Protein AF-A0AAW3YW59-F1 (afdb_monomer_lite)

Sequence (193 aa):
MDKIIPASFNSSDGGWVTINVAKSGTKLNNPDGSVDISRTGHVWMTIDNSEQKIDVGWSTGNSLKTGGYDNISLNDSEVYDKSTVKSFTASVSEVKFPYLVECINDAPLGKLPEFSSNYNLLTNNCIDFVRTCLDTLDLGGKSMLPHFTPNGNFNSLAKLIDKNFDTADNWGNCSGPHLKYGGLAFIHFFSPH

Radius of gyration: 15.91 Å; chains: 1; bounding box: 41×38×44 Å

pLDDT: mean 80.7, std 17.96, range [23.31, 96.06]

Secondary structure (DSSP, 8-state):
---SPPGGG--TT-EEEEEEEE-TT-EEE-TTS-EEE-SS-EEEEEEE-SS-EEEEEE--TT-TT--GGGGEES-HHHHB-GGG-EEEEEEE-TTTHHHHHHHHHHGGGT-STT--SS-BTTTBSHHHHHHHHHHHTTS-HHHHS----TTTT-SSHHHHHHHHHHHGGGGGG---TT--S------------

Foldseek 3Di:
DPLADDPVLQAQFFWKKKKKWAAFQWWWCDPVRDIDTRRQTFIWIWTGNPVDIWIWFAAQQVHLVDFASSRTDTCCVVTTDPVRMFMWMDTFGSVQRVLLSVLRRCLCVCNQPLEGRGDDFFRHHRLNSQLSSVVSRVLPSCQLQPDDGCVHHNVGSNVSSVVSSVCNVCSVVSDDVPPPDDDDTDRDDDDDD

Structure (mmCIF, N/CA/C/O backbone):
data_AF-A0AAW3YW59-F1
#
_entry.id   AF-A0AAW3YW59-F1
#
loop_
_atom_site.group_PDB
_atom_site.id
_atom_site.type_symbol
_atom_site.label_atom_id
_atom_site.label_alt_id
_atom_site.label_comp_id
_atom_site.label_asym_id
_atom_site.label_entity_id
_atom_site.label_seq_id
_atom_site.pdbx_PDB_ins_code
_atom_site.Cartn_x
_atom_site.Cartn_y
_atom_site.Cartn_z
_atom_site.occupancy
_atom_site.B_iso_or_equiv
_atom_site.auth_seq_id
_atom_site.auth_comp_id
_atom_site.auth_asym_id
_atom_site.auth_atom_id
_atom_site.pdbx_PDB_model_num
ATOM 1 N N . MET A 1 1 ? -2.806 18.370 -4.738 1.00 51.06 1 MET A N 1
ATOM 2 C CA . MET A 1 1 ? -1.621 17.858 -4.026 1.00 51.06 1 MET A CA 1
ATOM 3 C C . MET A 1 1 ? -0.859 16.994 -4.996 1.00 51.06 1 MET A C 1
ATOM 5 O O . MET A 1 1 ? -1.492 16.180 -5.664 1.00 51.06 1 MET A O 1
ATOM 9 N N . ASP A 1 2 ? 0.448 17.200 -5.101 1.00 68.38 2 ASP A N 1
ATOM 10 C CA . ASP A 1 2 ? 1.296 16.289 -5.858 1.00 68.38 2 ASP A CA 1
ATOM 11 C C . ASP A 1 2 ? 1.270 14.933 -5.156 1.00 68.38 2 ASP A C 1
ATOM 13 O O . ASP A 1 2 ? 1.538 14.842 -3.962 1.00 68.38 2 ASP A O 1
ATOM 17 N N . LYS A 1 3 ? 0.895 13.880 -5.887 1.00 81.06 3 LYS A N 1
ATOM 18 C CA . LYS A 1 3 ? 0.876 12.500 -5.375 1.00 81.06 3 LYS A CA 1
ATOM 19 C C . LYS A 1 3 ? 2.254 11.829 -5.470 1.00 81.06 3 LYS A C 1
ATOM 21 O O . LYS A 1 3 ? 2.356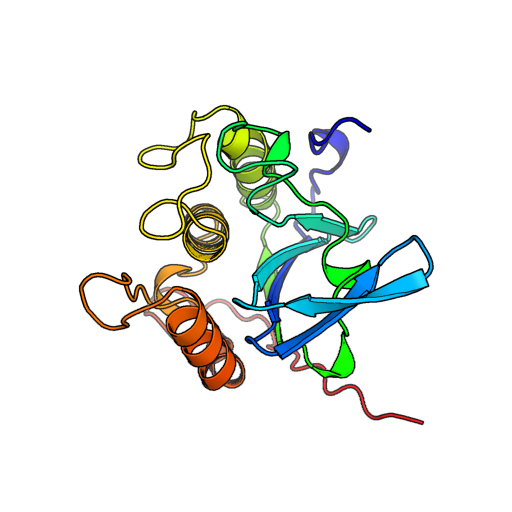 10.608 -5.462 1.00 81.06 3 LYS A O 1
ATOM 26 N N . ILE A 1 4 ? 3.294 12.646 -5.615 1.00 86.31 4 ILE A N 1
ATOM 27 C CA . ILE A 1 4 ? 4.695 12.245 -5.679 1.00 86.31 4 ILE A CA 1
ATOM 28 C C . ILE A 1 4 ? 5.259 12.384 -4.275 1.00 86.31 4 ILE A C 1
ATOM 30 O O . ILE A 1 4 ? 5.174 13.457 -3.677 1.00 86.31 4 ILE A O 1
ATOM 34 N N . ILE A 1 5 ? 5.871 11.322 -3.770 1.00 86.81 5 ILE A N 1
ATOM 35 C CA . ILE A 1 5 ? 6.613 11.385 -2.516 1.00 86.81 5 ILE A CA 1
ATOM 36 C C . ILE A 1 5 ? 7.942 12.087 -2.813 1.00 86.81 5 ILE A C 1
ATOM 38 O O . ILE A 1 5 ? 8.713 11.600 -3.648 1.00 86.81 5 ILE A O 1
ATOM 42 N N . PRO A 1 6 ? 8.228 13.239 -2.185 1.00 85.81 6 PRO A N 1
ATOM 43 C CA . PRO A 1 6 ? 9.441 13.984 -2.478 1.00 85.81 6 PRO A CA 1
ATOM 44 C C . PRO A 1 6 ? 10.677 13.203 -2.025 1.00 85.81 6 PRO A C 1
ATOM 46 O O . PRO A 1 6 ? 10.646 12.490 -1.027 1.00 85.81 6 PRO A O 1
ATOM 49 N N . ALA A 1 7 ? 11.807 13.402 -2.706 1.00 82.12 7 ALA A N 1
ATOM 50 C CA . ALA A 1 7 ? 13.075 12.774 -2.323 1.00 82.12 7 ALA A CA 1
ATOM 51 C C . ALA A 1 7 ? 13.527 13.139 -0.894 1.00 82.12 7 ALA A C 1
ATOM 53 O O . ALA A 1 7 ? 14.277 12.384 -0.284 1.00 82.12 7 ALA A O 1
ATOM 54 N N . SER A 1 8 ? 13.046 14.263 -0.345 1.00 83.81 8 SER A N 1
ATOM 55 C CA . SER A 1 8 ? 13.256 14.655 1.055 1.00 83.81 8 SER A CA 1
ATOM 56 C C . SER A 1 8 ? 12.574 13.729 2.065 1.00 83.81 8 SER A C 1
ATOM 58 O O . SER A 1 8 ? 12.850 13.837 3.249 1.00 83.81 8 SER A O 1
ATOM 60 N N . PHE A 1 9 ? 11.674 12.848 1.619 1.00 87.31 9 PHE A N 1
ATOM 61 C CA . PHE A 1 9 ? 11.061 11.824 2.461 1.00 87.31 9 PHE A CA 1
ATOM 62 C C . PHE A 1 9 ? 12.007 10.641 2.722 1.00 87.31 9 PHE A C 1
ATOM 64 O O . PHE A 1 9 ? 11.769 9.853 3.636 1.00 87.31 9 PHE A O 1
ATOM 71 N N . ASN A 1 10 ? 13.080 10.497 1.937 1.00 86.62 10 ASN A N 1
ATOM 72 C CA . ASN A 1 10 ? 14.087 9.474 2.195 1.00 86.62 10 ASN A CA 1
ATOM 73 C C . ASN A 1 10 ? 14.717 9.678 3.576 1.00 86.62 10 ASN A C 1
ATOM 75 O O . ASN A 1 10 ? 15.021 10.803 3.962 1.00 86.62 10 ASN A O 1
ATOM 79 N N . SER A 1 11 ? 14.951 8.576 4.285 1.00 80.94 11 SER A N 1
ATOM 80 C CA . SER A 1 11 ? 15.609 8.580 5.590 1.00 80.94 11 SER A CA 1
ATOM 81 C C . SER A 1 11 ? 17.014 8.004 5.492 1.00 80.94 11 SER A C 1
ATOM 83 O O . SER A 1 11 ? 17.223 6.965 4.860 1.00 80.94 11 SER A O 1
ATOM 85 N N . SER A 1 12 ? 17.963 8.671 6.153 1.00 79.19 12 SER A N 1
ATOM 86 C CA . SER A 1 12 ? 19.327 8.173 6.339 1.00 79.19 12 SER A CA 1
ATOM 87 C C . SER A 1 12 ? 19.416 7.018 7.327 1.00 79.19 12 SER A C 1
ATOM 89 O O . SER A 1 12 ? 20.413 6.320 7.298 1.00 79.19 12 SER A O 1
ATOM 91 N N . ASP A 1 13 ? 18.391 6.807 8.155 1.00 85.94 13 ASP A N 1
ATOM 92 C CA . ASP A 1 13 ? 18.388 5.801 9.226 1.00 85.94 13 ASP A CA 1
ATOM 93 C C . ASP A 1 13 ? 17.453 4.621 8.890 1.00 85.94 13 ASP A C 1
ATOM 95 O O . ASP A 1 13 ? 17.250 3.700 9.684 1.00 85.94 13 ASP A O 1
ATOM 99 N N . GLY A 1 14 ? 16.853 4.645 7.695 1.00 88.50 14 GLY A N 1
ATOM 100 C CA . GLY A 1 14 ? 15.784 3.735 7.305 1.00 88.50 14 GLY A CA 1
ATOM 101 C C . GLY A 1 14 ? 14.441 4.126 7.914 1.00 88.50 14 GLY A C 1
ATOM 102 O O . GLY A 1 14 ? 14.182 5.286 8.232 1.00 88.50 14 GLY A O 1
ATOM 103 N N . GLY A 1 15 ? 13.543 3.162 8.036 1.00 93.44 15 GLY A N 1
ATOM 104 C CA . GLY A 1 15 ? 12.199 3.437 8.517 1.00 93.44 15 GLY A CA 1
ATOM 105 C C . GLY A 1 15 ? 11.366 2.182 8.659 1.00 93.44 15 GLY A C 1
ATOM 106 O O . GLY A 1 15 ? 11.883 1.089 8.895 1.00 93.44 15 GLY A O 1
ATOM 107 N N . TRP A 1 16 ? 10.061 2.343 8.498 1.00 94.06 16 TRP A N 1
ATOM 108 C CA . TRP A 1 16 ? 9.094 1.270 8.639 1.00 94.06 16 TRP A CA 1
ATOM 109 C C . TRP A 1 16 ? 8.124 1.269 7.471 1.00 94.06 16 TRP A C 1
ATOM 111 O O . TRP A 1 16 ? 7.708 2.315 6.975 1.00 94.06 16 TRP A O 1
ATOM 121 N N . VAL A 1 17 ? 7.729 0.070 7.063 1.00 93.81 17 VAL A N 1
ATOM 122 C CA . VAL A 1 17 ? 6.591 -0.138 6.176 1.00 93.81 17 VAL A CA 1
ATOM 123 C C . VAL A 1 17 ? 5.544 -0.934 6.936 1.00 93.81 17 VAL A C 1
ATOM 125 O O . VAL A 1 17 ? 5.836 -1.974 7.525 1.00 93.81 17 VAL A O 1
ATOM 128 N N . THR A 1 18 ? 4.319 -0.427 6.950 1.00 94.00 18 THR A N 1
ATOM 129 C CA . THR A 1 18 ? 3.154 -1.108 7.506 1.00 94.00 18 THR A CA 1
ATOM 130 C C . THR A 1 18 ? 2.248 -1.525 6.365 1.00 94.00 18 THR A C 1
ATOM 132 O O . THR A 1 18 ? 1.766 -0.685 5.618 1.00 94.00 18 THR A O 1
ATOM 135 N N . ILE A 1 19 ? 2.017 -2.821 6.220 1.00 92.94 19 ILE A N 1
ATOM 136 C CA . ILE A 1 19 ? 1.079 -3.385 5.255 1.00 92.94 19 ILE A CA 1
ATOM 137 C C . ILE A 1 19 ? -0.276 -3.436 5.937 1.00 92.94 19 ILE A C 1
ATOM 139 O O . ILE A 1 19 ? -0.393 -4.054 6.992 1.00 92.94 19 ILE A O 1
ATOM 143 N N . ASN A 1 20 ? -1.288 -2.820 5.340 1.00 95.00 20 ASN A N 1
ATOM 144 C CA . ASN A 1 20 ? -2.643 -2.775 5.870 1.00 95.00 20 ASN A CA 1
ATOM 145 C C . ASN A 1 20 ? -3.588 -3.535 4.941 1.00 95.00 20 ASN A C 1
ATOM 147 O O . ASN A 1 20 ? -3.513 -3.391 3.721 1.00 95.00 20 ASN A O 1
ATOM 151 N N . VAL A 1 21 ? -4.501 -4.316 5.515 1.00 94.56 21 VAL A N 1
ATOM 152 C CA . VAL A 1 21 ? -5.557 -5.010 4.777 1.00 94.56 21 VAL A CA 1
ATOM 153 C C . VAL A 1 21 ? -6.917 -4.766 5.417 1.00 94.56 21 VAL A C 1
ATOM 155 O O . VAL A 1 21 ? -7.147 -5.046 6.595 1.00 94.56 21 VAL A O 1
ATOM 158 N N . ALA A 1 22 ? -7.839 -4.272 4.598 1.00 95.56 22 ALA A N 1
ATOM 159 C CA . ALA A 1 22 ? -9.254 -4.169 4.900 1.00 95.56 22 ALA A CA 1
ATOM 160 C C . ALA A 1 22 ? -10.009 -5.196 4.060 1.00 95.56 22 ALA A C 1
ATOM 162 O O . ALA A 1 22 ? -9.886 -5.214 2.834 1.00 95.56 22 ALA A O 1
ATOM 163 N N . LYS A 1 23 ? -10.801 -6.046 4.707 1.00 94.44 23 LYS A N 1
ATOM 164 C CA . LYS A 1 23 ? -11.624 -7.031 4.003 1.00 94.44 23 LYS A CA 1
ATOM 165 C C . LYS A 1 23 ? -12.837 -6.390 3.326 1.00 94.44 23 LYS A C 1
ATOM 167 O O . LYS A 1 23 ? -13.198 -5.237 3.581 1.00 94.44 23 LYS A O 1
ATOM 172 N N . SER A 1 24 ? -13.503 -7.163 2.479 1.00 93.75 24 SER A N 1
ATOM 173 C CA . SER A 1 24 ? -14.811 -6.794 1.960 1.00 93.75 24 SER A CA 1
ATOM 174 C C . SER A 1 24 ? -15.806 -6.565 3.107 1.00 93.75 24 SER A C 1
ATOM 176 O O . SER A 1 24 ? -15.796 -7.246 4.137 1.00 93.75 24 SER A O 1
ATOM 178 N N . GLY A 1 25 ? -16.656 -5.550 2.962 1.00 94.31 25 GLY A N 1
ATOM 179 C CA . GLY A 1 25 ? -17.602 -5.146 4.000 1.00 94.31 25 GLY A CA 1
ATOM 180 C C . GLY A 1 25 ? -17.056 -4.143 5.023 1.00 94.31 25 GLY A C 1
ATOM 181 O O . GLY A 1 25 ? -17.840 -3.651 5.833 1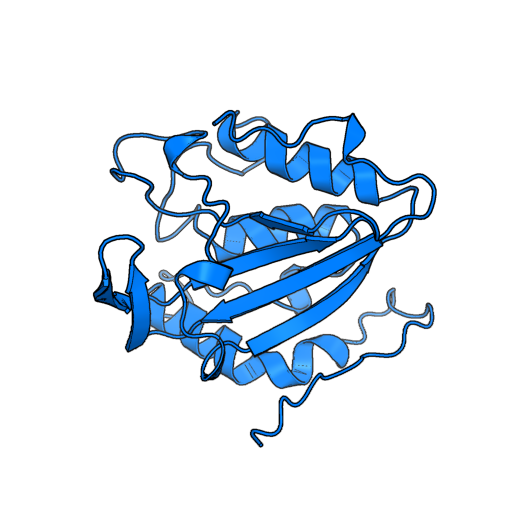.00 94.31 25 GLY A O 1
ATOM 182 N N . THR A 1 26 ? -15.760 -3.805 4.998 1.00 95.81 26 THR A N 1
ATOM 183 C CA . THR A 1 26 ? -15.214 -2.742 5.858 1.00 95.81 26 THR A CA 1
ATOM 184 C C . THR A 1 26 ? -15.867 -1.395 5.539 1.00 95.81 26 THR A C 1
ATOM 186 O O . THR A 1 26 ? -16.060 -1.047 4.372 1.00 95.81 26 THR A O 1
ATOM 189 N N . LYS A 1 27 ? -16.215 -0.639 6.586 1.00 96.06 27 LYS A N 1
ATOM 190 C CA . LYS A 1 27 ? -16.794 0.702 6.465 1.00 96.06 27 LYS A CA 1
ATOM 191 C C . LYS A 1 27 ? -15.755 1.715 5.989 1.00 96.06 27 LYS A C 1
ATOM 193 O O . LYS A 1 27 ? -14.593 1.649 6.389 1.00 96.06 27 LYS A O 1
ATOM 198 N N . LEU A 1 28 ? -16.216 2.656 5.176 1.00 93.44 28 LEU A N 1
ATOM 199 C CA . LEU A 1 28 ? -15.465 3.807 4.694 1.00 93.44 28 LEU A CA 1
ATOM 200 C C . LEU A 1 28 ? -16.093 5.063 5.294 1.00 93.44 28 LEU A C 1
ATOM 202 O O . LEU A 1 28 ? -17.266 5.327 5.050 1.00 93.44 28 LEU A O 1
ATOM 206 N N . ASN A 1 29 ? -15.335 5.810 6.086 1.00 93.38 29 ASN A N 1
ATOM 207 C CA . ASN A 1 29 ? -15.737 7.098 6.634 1.00 93.38 29 ASN A CA 1
ATOM 208 C C . ASN A 1 29 ? -15.177 8.182 5.711 1.00 93.38 29 ASN A C 1
ATOM 210 O O . ASN A 1 29 ? -14.020 8.582 5.831 1.00 93.38 29 ASN A O 1
ATOM 214 N N . ASN A 1 30 ? -15.975 8.601 4.734 1.00 88.44 30 ASN A N 1
ATOM 215 C CA . ASN A 1 30 ? -15.519 9.536 3.717 1.00 88.44 30 ASN A CA 1
ATOM 216 C C . ASN A 1 30 ? -15.323 10.947 4.310 1.00 88.44 30 ASN A C 1
ATOM 218 O O . ASN A 1 30 ? -16.020 11.325 5.258 1.00 88.44 30 ASN A O 1
ATOM 222 N N . PRO A 1 31 ? -14.436 11.779 3.729 1.00 85.62 31 PRO A N 1
ATOM 223 C CA . PRO A 1 31 ? -14.185 13.139 4.219 1.00 85.62 31 PRO A CA 1
ATOM 224 C C . PRO A 1 31 ? -15.411 14.065 4.216 1.00 85.62 31 PRO A C 1
ATOM 226 O O . PRO A 1 31 ? -15.439 15.047 4.953 1.00 85.62 31 PRO A O 1
ATOM 229 N N . ASP A 1 32 ? -16.423 13.772 3.396 1.00 88.69 32 ASP A N 1
ATOM 230 C CA . ASP A 1 32 ? -17.691 14.511 3.350 1.00 88.69 32 ASP A CA 1
ATOM 231 C C . ASP A 1 32 ? -18.679 14.107 4.465 1.00 88.69 32 ASP A C 1
ATOM 233 O O . ASP A 1 32 ? -19.790 14.635 4.536 1.00 88.69 32 ASP A O 1
ATOM 237 N N . GLY A 1 33 ? -18.277 13.185 5.347 1.00 89.75 33 GLY A N 1
ATOM 238 C CA . GLY A 1 33 ? -19.080 12.657 6.447 1.00 89.75 33 GLY A CA 1
ATOM 239 C C . GLY A 1 33 ? -20.010 11.507 6.054 1.00 89.75 33 GLY A C 1
ATOM 240 O O . GLY A 1 33 ? -20.718 10.986 6.918 1.00 89.75 33 GLY A O 1
ATOM 241 N N . SER A 1 34 ? -20.029 11.094 4.782 1.00 92.94 34 SER A N 1
ATOM 242 C CA . SER A 1 34 ? -20.781 9.915 4.353 1.00 92.94 34 SER A CA 1
ATOM 243 C C . SER A 1 34 ? -20.097 8.618 4.799 1.00 92.94 34 SER A C 1
ATOM 245 O O . SER A 1 34 ? -18.877 8.548 4.959 1.00 92.94 34 SER A O 1
ATOM 247 N N . VAL A 1 35 ? -20.908 7.579 5.019 1.00 93.75 35 VAL A N 1
ATOM 248 C CA . VAL A 1 35 ? -20.423 6.238 5.357 1.00 93.75 35 VAL A CA 1
ATOM 249 C C . VAL A 1 35 ? -20.764 5.288 4.223 1.00 93.75 35 VAL A C 1
ATOM 251 O O . VAL A 1 35 ? -21.939 5.040 3.950 1.00 93.75 35 VAL A O 1
ATOM 254 N N . ASP A 1 36 ? -19.729 4.723 3.616 1.00 93.88 36 ASP A N 1
ATOM 255 C CA . ASP A 1 36 ? -19.817 3.713 2.567 1.00 93.88 36 ASP A CA 1
ATOM 256 C C . ASP A 1 36 ? -19.285 2.357 3.048 1.00 93.88 36 ASP A C 1
ATOM 258 O O . ASP A 1 36 ? -18.842 2.183 4.187 1.00 93.88 36 ASP A O 1
ATOM 262 N N . ILE A 1 37 ? -19.346 1.357 2.168 1.00 93.81 37 ILE A N 1
ATOM 263 C CA . ILE A 1 37 ? -18.821 0.014 2.415 1.00 93.81 37 ILE A CA 1
ATOM 264 C C . ILE A 1 37 ? -17.888 -0.383 1.272 1.00 93.81 37 ILE A C 1
ATOM 266 O O . ILE A 1 37 ? -18.271 -0.354 0.098 1.00 93.81 37 ILE A O 1
ATOM 270 N N . SER A 1 38 ? -16.686 -0.843 1.619 1.00 91.88 38 SER A N 1
ATOM 271 C CA . SER A 1 38 ? -15.744 -1.404 0.656 1.00 91.88 38 SER A CA 1
ATOM 272 C C . SER A 1 38 ? -16.268 -2.733 0.118 1.00 91.88 38 SER A C 1
ATOM 274 O O . SER A 1 38 ? -16.286 -3.752 0.809 1.00 91.88 38 SER A O 1
ATOM 276 N N . ARG A 1 39 ? -16.712 -2.741 -1.142 1.00 89.31 39 ARG A N 1
ATOM 277 C CA . ARG A 1 39 ? -17.281 -3.942 -1.782 1.00 89.31 39 ARG A CA 1
ATOM 278 C C . ARG A 1 39 ? -16.242 -5.031 -2.028 1.00 89.31 39 ARG A C 1
ATOM 280 O O . ARG A 1 39 ? -16.584 -6.208 -2.041 1.00 89.31 39 ARG A O 1
ATOM 287 N N . THR A 1 40 ? -14.994 -4.638 -2.257 1.00 88.38 40 THR A N 1
ATOM 288 C CA . THR A 1 40 ? -13.888 -5.556 -2.550 1.00 88.38 40 THR A CA 1
ATOM 289 C C . THR A 1 40 ? -12.920 -5.715 -1.390 1.00 88.38 40 THR A C 1
ATOM 291 O O . THR A 1 40 ? -12.175 -6.682 -1.380 1.00 88.38 40 THR A O 1
ATOM 294 N N . GLY A 1 41 ? -12.901 -4.791 -0.432 1.00 92.56 41 GLY A N 1
ATOM 295 C CA . GLY A 1 41 ? -11.744 -4.629 0.440 1.00 92.56 41 GLY A CA 1
ATOM 296 C C . GLY A 1 41 ? -10.604 -3.897 -0.275 1.00 92.56 41 GLY A C 1
ATOM 297 O O . GLY A 1 41 ? -10.728 -3.514 -1.446 1.00 92.56 41 GLY A O 1
ATOM 298 N N . HIS A 1 42 ? -9.503 -3.690 0.444 1.00 95.00 42 HIS A N 1
ATOM 299 C CA . HIS A 1 42 ? -8.331 -2.968 -0.041 1.00 95.00 42 HIS A CA 1
ATOM 300 C C . HIS A 1 42 ? -7.055 -3.373 0.703 1.00 95.00 42 HIS A C 1
ATOM 302 O O . HIS A 1 42 ? -7.106 -3.813 1.852 1.00 95.00 42 HIS A O 1
ATOM 308 N N . VAL A 1 43 ? -5.912 -3.209 0.037 1.00 94.19 43 VAL A N 1
ATOM 309 C CA . VAL A 1 43 ? -4.578 -3.392 0.617 1.00 94.19 43 VAL A CA 1
ATOM 310 C C . VAL A 1 43 ? -3.745 -2.165 0.275 1.00 94.19 43 VAL A C 1
ATOM 312 O O . VAL A 1 43 ? -3.706 -1.762 -0.884 1.00 94.19 43 VAL A O 1
ATOM 315 N N . TRP A 1 44 ? -3.078 -1.584 1.261 1.00 95.88 44 TRP A N 1
ATOM 316 C CA . TRP A 1 44 ? -2.204 -0.426 1.068 1.00 95.88 44 TRP A CA 1
ATOM 317 C C . TRP A 1 44 ? -0.995 -0.508 1.995 1.00 95.88 44 TRP A C 1
ATOM 319 O O . TRP A 1 44 ? -0.944 -1.346 2.900 1.00 95.88 44 TRP A O 1
ATOM 329 N N . MET A 1 45 ? -0.015 0.362 1.770 1.00 95.75 45 MET A N 1
ATOM 330 C CA . MET A 1 45 ? 1.128 0.524 2.664 1.00 95.75 45 MET A CA 1
ATOM 331 C C . MET A 1 45 ? 1.036 1.855 3.401 1.00 95.75 45 MET A C 1
ATOM 333 O O . MET A 1 45 ? 0.604 2.843 2.825 1.00 95.75 45 MET A O 1
ATOM 337 N N . THR A 1 46 ? 1.501 1.898 4.641 1.00 96.00 46 THR A N 1
ATOM 338 C CA . THR A 1 46 ? 1.894 3.135 5.319 1.00 96.00 46 THR A CA 1
ATOM 339 C C . THR A 1 46 ? 3.406 3.108 5.466 1.00 96.00 46 THR A C 1
ATOM 341 O O . THR A 1 46 ? 3.942 2.195 6.096 1.00 96.00 46 THR A O 1
ATOM 344 N N . ILE A 1 47 ? 4.097 4.083 4.887 1.00 94.38 47 ILE A N 1
ATOM 345 C CA . ILE A 1 47 ? 5.544 4.240 5.044 1.00 94.38 47 ILE A CA 1
ATOM 346 C C . ILE A 1 47 ? 5.830 5.303 6.102 1.00 94.38 47 ILE A C 1
ATOM 348 O O . ILE A 1 47 ? 5.170 6.340 6.146 1.00 94.38 47 ILE A O 1
ATOM 352 N N . ASP A 1 48 ? 6.794 5.024 6.969 1.00 94.88 48 ASP A N 1
ATOM 353 C CA . ASP A 1 48 ? 7.186 5.861 8.099 1.00 94.88 48 ASP A CA 1
ATOM 354 C C . ASP A 1 48 ? 8.702 6.037 8.078 1.00 94.88 48 ASP A C 1
ATOM 356 O O . ASP A 1 48 ? 9.441 5.058 8.182 1.00 94.88 48 ASP A O 1
ATOM 360 N N . ASN A 1 49 ? 9.168 7.272 7.929 1.00 92.81 49 ASN A N 1
ATOM 361 C CA . ASN A 1 49 ? 10.594 7.594 7.933 1.00 92.81 49 ASN A CA 1
ATOM 362 C C . ASN A 1 49 ? 11.095 8.052 9.325 1.00 92.81 49 ASN A C 1
ATOM 364 O O . ASN A 1 49 ? 12.199 8.570 9.439 1.00 92.81 49 ASN A O 1
ATOM 368 N N . SER A 1 50 ? 10.291 7.843 10.376 1.00 89.25 50 SER A N 1
ATOM 369 C CA . SER A 1 50 ? 10.448 8.310 11.766 1.00 89.25 50 SER A CA 1
ATOM 370 C C . SER A 1 50 ? 10.115 9.785 12.019 1.00 89.25 50 SER A C 1
ATOM 372 O O . SER A 1 50 ? 9.918 10.169 13.172 1.00 89.25 50 SER A O 1
ATOM 374 N N . GLU A 1 51 ? 9.985 10.604 10.976 1.00 89.56 51 GLU A N 1
ATOM 375 C CA . GLU A 1 51 ? 9.557 12.007 11.075 1.00 89.56 51 GLU A CA 1
ATOM 376 C C . GLU A 1 51 ? 8.141 12.213 10.526 1.00 89.56 51 GLU A C 1
ATOM 378 O O . GLU A 1 51 ? 7.367 13.035 11.022 1.00 89.56 51 GLU A O 1
ATOM 383 N N . GLN A 1 52 ? 7.804 11.467 9.478 1.00 91.12 52 GLN A N 1
ATOM 384 C CA . GLN A 1 52 ? 6.601 11.606 8.680 1.00 91.12 52 GLN A CA 1
ATOM 385 C C . GLN A 1 52 ? 6.054 10.231 8.300 1.00 91.12 52 GLN A C 1
ATOM 387 O O . GLN A 1 52 ? 6.797 9.278 8.058 1.00 91.12 52 GLN A O 1
ATOM 392 N N . LYS A 1 53 ? 4.724 10.159 8.197 1.00 93.00 53 LYS A N 1
ATOM 393 C CA . LYS A 1 53 ? 3.981 8.971 7.773 1.00 93.00 53 LYS A CA 1
ATOM 394 C C . LYS A 1 53 ? 3.135 9.293 6.557 1.00 93.00 53 LYS A C 1
ATOM 396 O O . LYS A 1 53 ? 2.456 10.317 6.550 1.00 93.00 53 LYS A O 1
ATOM 401 N N . ILE A 1 54 ? 3.165 8.417 5.560 1.00 93.25 54 ILE A N 1
ATOM 402 C CA . ILE A 1 54 ? 2.374 8.552 4.336 1.00 93.25 54 ILE A CA 1
ATOM 403 C C . ILE A 1 54 ? 1.713 7.212 4.027 1.00 93.25 54 ILE A C 1
ATOM 405 O O . ILE A 1 54 ? 2.388 6.184 3.960 1.00 93.25 54 ILE A O 1
ATOM 409 N N . ASP A 1 55 ? 0.396 7.229 3.823 1.00 94.38 55 ASP A N 1
ATOM 410 C CA . ASP A 1 55 ? -0.306 6.099 3.221 1.00 94.38 55 ASP A CA 1
ATOM 411 C C . ASP A 1 55 ? -0.098 6.097 1.714 1.00 94.38 55 ASP A C 1
ATOM 413 O O . ASP A 1 55 ? -0.017 7.148 1.086 1.00 94.38 55 ASP A O 1
ATOM 417 N N . VAL A 1 56 ? -0.034 4.908 1.130 1.00 94.44 56 VAL A N 1
ATOM 418 C CA . VAL A 1 56 ? 0.091 4.713 -0.306 1.00 94.44 56 VAL A CA 1
ATOM 419 C C . VAL A 1 56 ? -0.707 3.480 -0.715 1.00 94.44 56 VAL A C 1
ATOM 421 O O . VAL A 1 56 ? -0.274 2.335 -0.537 1.00 94.44 56 VAL A O 1
ATOM 424 N N . GLY A 1 57 ? -1.886 3.727 -1.273 1.00 93.38 57 GLY A N 1
ATOM 425 C CA . GLY A 1 57 ? -2.757 2.730 -1.883 1.00 93.38 57 GLY A CA 1
ATOM 426 C C . GLY A 1 5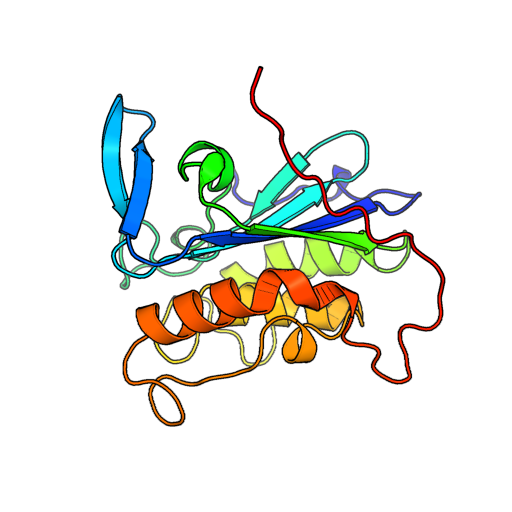7 ? -2.758 2.820 -3.408 1.00 93.38 57 GLY A C 1
ATOM 427 O O . GLY A 1 57 ? -2.502 3.876 -3.988 1.00 93.38 57 GLY A O 1
ATOM 428 N N . TRP A 1 58 ? -3.089 1.703 -4.060 1.00 92.81 58 TRP A N 1
ATOM 429 C CA . TRP A 1 58 ? -3.338 1.635 -5.504 1.00 92.81 58 TRP A CA 1
ATOM 430 C C . TRP A 1 58 ? -4.786 1.216 -5.750 1.00 92.81 58 TRP A C 1
ATOM 432 O O . TRP A 1 58 ? -5.185 0.115 -5.370 1.00 92.81 58 TRP A O 1
ATOM 442 N N . SER A 1 59 ? -5.596 2.082 -6.350 1.00 89.56 59 SER A N 1
ATOM 443 C CA . SER A 1 59 ? -7.042 1.911 -6.513 1.00 89.56 59 SER A CA 1
ATOM 444 C C . SER A 1 59 ? -7.505 2.324 -7.912 1.00 89.56 59 SER A C 1
ATOM 446 O O . SER A 1 59 ? -6.716 2.730 -8.760 1.00 89.56 59 SER A O 1
ATOM 448 N N . THR A 1 60 ? -8.808 2.237 -8.176 1.00 81.19 60 THR A N 1
ATOM 449 C CA . THR A 1 60 ? -9.383 2.658 -9.461 1.00 81.19 60 THR A CA 1
ATOM 450 C C . THR A 1 60 ? -9.312 4.165 -9.701 1.00 81.19 60 THR A C 1
ATOM 452 O O . THR A 1 60 ? -9.703 4.604 -10.777 1.00 81.19 60 THR A O 1
ATOM 455 N N . GLY A 1 61 ? -8.891 4.960 -8.711 1.00 81.88 61 GLY A N 1
ATOM 456 C CA . GLY A 1 61 ? -9.011 6.413 -8.763 1.00 81.88 61 GLY A CA 1
ATOM 457 C C . GLY A 1 61 ? -10.454 6.863 -8.974 1.00 81.88 61 GLY A C 1
ATOM 458 O O . GLY A 1 61 ? -11.398 6.207 -8.523 1.00 81.88 61 GLY A O 1
ATOM 459 N N . ASN A 1 62 ? -10.624 7.952 -9.721 1.00 77.44 62 ASN A N 1
ATOM 460 C CA . ASN A 1 62 ? -11.934 8.451 -10.130 1.00 77.44 62 ASN A CA 1
ATOM 461 C C . ASN A 1 62 ? -12.586 7.550 -11.190 1.00 77.44 62 ASN A C 1
ATOM 463 O O . ASN A 1 62 ? -13.812 7.533 -11.322 1.00 77.44 62 ASN A O 1
ATOM 467 N N . SER A 1 63 ? -11.790 6.815 -11.980 1.00 75.00 63 SER A N 1
ATOM 468 C CA . SER A 1 63 ? -12.315 5.831 -12.927 1.00 75.00 63 SER A CA 1
ATOM 469 C C . SER A 1 63 ? -11.268 4.820 -13.400 1.00 75.00 63 SER A C 1
ATOM 471 O O . SER A 1 63 ? -10.117 5.163 -13.639 1.00 75.00 63 SER A O 1
ATOM 473 N N . LEU A 1 64 ? -11.719 3.611 -13.751 1.00 75.25 64 LEU A N 1
ATOM 474 C CA . LEU A 1 64 ? -10.895 2.590 -14.421 1.00 75.25 64 LEU A CA 1
ATOM 475 C C . LEU A 1 64 ? -10.343 3.006 -15.801 1.00 75.25 64 LEU A C 1
ATOM 477 O O . LEU A 1 64 ? -9.551 2.272 -16.384 1.00 75.25 64 LEU A O 1
ATOM 481 N N . LYS A 1 65 ? -10.799 4.130 -16.368 1.00 76.12 65 LYS A N 1
ATOM 482 C CA . LYS A 1 65 ? -10.335 4.639 -17.670 1.00 76.12 65 LYS A CA 1
ATOM 483 C C . LYS A 1 65 ? -9.143 5.586 -17.538 1.00 76.12 65 LYS A C 1
ATOM 485 O O . LYS A 1 65 ? -8.520 5.897 -18.550 1.00 76.12 65 LYS A O 1
ATOM 490 N N . THR A 1 66 ? -8.855 6.045 -16.323 1.00 80.88 66 THR A N 1
ATOM 491 C CA . THR A 1 66 ? -7.785 6.994 -16.032 1.00 80.88 66 THR A CA 1
ATOM 492 C C . THR A 1 66 ? -6.731 6.289 -15.191 1.00 80.88 66 THR A C 1
ATOM 494 O O . THR A 1 66 ? -6.988 5.882 -14.061 1.00 80.88 66 THR A O 1
ATOM 497 N N . GLY A 1 67 ? -5.548 6.109 -15.771 1.00 84.06 67 GLY A N 1
ATOM 498 C CA . GLY A 1 67 ? -4.399 5.536 -15.080 1.00 84.06 67 GLY A CA 1
ATOM 499 C C . GLY A 1 67 ? -3.512 6.573 -14.398 1.00 84.06 67 GLY A C 1
ATOM 500 O O . GLY A 1 67 ? -3.787 7.775 -14.367 1.00 84.06 67 GLY A O 1
ATOM 501 N N . GLY A 1 68 ? -2.384 6.088 -13.902 1.00 88.50 68 GLY A N 1
ATOM 502 C CA . GLY A 1 68 ? -1.291 6.865 -13.348 1.00 88.50 68 GLY A CA 1
ATOM 503 C C . GLY A 1 68 ? -1.598 7.371 -11.949 1.00 88.50 68 GLY A C 1
ATOM 504 O O . GLY A 1 68 ? -2.118 6.638 -11.112 1.00 88.50 68 GLY A O 1
ATOM 505 N N . TYR A 1 69 ? -1.280 8.637 -11.675 1.00 88.50 69 TYR A N 1
ATOM 506 C CA . TYR A 1 69 ? -1.476 9.216 -10.343 1.00 88.50 69 TYR A CA 1
ATOM 507 C C . TYR A 1 69 ? -2.943 9.232 -9.895 1.00 88.50 69 TYR A C 1
ATOM 509 O O . TYR A 1 69 ? -3.206 9.325 -8.698 1.00 88.50 69 TYR A O 1
ATOM 517 N N . ASP A 1 70 ? -3.918 9.108 -10.801 1.00 88.50 70 ASP A N 1
ATOM 518 C CA . ASP A 1 70 ? -5.320 8.940 -10.401 1.00 88.50 70 ASP A CA 1
ATOM 519 C C . ASP A 1 70 ? -5.514 7.674 -9.551 1.00 88.50 70 ASP A C 1
ATOM 521 O O . ASP A 1 70 ? -6.298 7.692 -8.609 1.00 88.50 70 ASP A O 1
ATOM 525 N N . ASN A 1 71 ? -4.726 6.624 -9.804 1.00 91.00 71 ASN A N 1
ATOM 526 C CA . ASN A 1 71 ? -4.792 5.355 -9.083 1.00 91.00 71 ASN A CA 1
ATOM 527 C C . ASN A 1 71 ? -4.065 5.376 -7.729 1.00 91.00 71 ASN A C 1
ATOM 529 O O . ASN A 1 71 ? -4.246 4.449 -6.949 1.00 91.00 71 ASN A O 1
ATOM 533 N N . ILE A 1 72 ? -3.290 6.418 -7.410 1.00 91.88 72 ILE A N 1
ATOM 534 C CA . ILE A 1 72 ? -2.641 6.551 -6.098 1.00 91.88 72 ILE A CA 1
ATOM 535 C C . ILE A 1 72 ? -3.613 7.161 -5.084 1.00 91.88 72 ILE A C 1
ATOM 537 O O . ILE A 1 72 ? -4.200 8.220 -5.328 1.00 91.88 72 ILE A O 1
ATOM 541 N N . SER A 1 73 ? -3.735 6.521 -3.928 1.00 90.56 73 SER A N 1
ATOM 542 C CA . SER A 1 73 ? -4.443 7.024 -2.749 1.00 90.56 73 SER A CA 1
ATOM 543 C C . SER A 1 73 ? -3.443 7.283 -1.623 1.00 90.56 73 SER A C 1
ATOM 545 O O . SER A 1 73 ? -2.506 6.507 -1.458 1.00 90.56 73 SER A O 1
ATOM 547 N N . LEU A 1 74 ? -3.608 8.393 -0.895 1.00 91.12 74 LEU A N 1
ATOM 548 C CA . LEU A 1 74 ? -2.668 8.833 0.151 1.00 91.12 74 LEU A CA 1
ATOM 549 C C . LEU A 1 74 ? -3.304 8.972 1.541 1.00 91.12 74 LEU A C 1
ATOM 551 O O . LEU A 1 74 ? -2.697 9.531 2.449 1.00 91.12 74 LEU A O 1
ATOM 555 N N . ASN A 1 75 ? -4.542 8.512 1.700 1.00 89.31 75 ASN A N 1
ATOM 556 C CA . ASN A 1 75 ? -5.329 8.701 2.916 1.00 89.31 75 ASN A CA 1
ATOM 557 C C . ASN A 1 75 ? -6.173 7.466 3.269 1.00 89.31 75 ASN A C 1
ATOM 559 O O . ASN A 1 75 ? -7.184 7.584 3.960 1.00 89.31 75 ASN A O 1
ATOM 563 N N . ASP A 1 76 ? -5.786 6.274 2.802 1.00 91.25 76 ASP A N 1
ATOM 564 C CA . ASP A 1 76 ? -6.554 5.048 3.038 1.00 91.25 76 ASP A CA 1
ATOM 565 C C . ASP A 1 76 ? -6.757 4.762 4.531 1.00 91.25 76 ASP A C 1
ATOM 567 O O . ASP A 1 76 ? -7.849 4.360 4.929 1.00 91.25 76 ASP A O 1
ATOM 571 N N . SER A 1 77 ? -5.772 5.035 5.395 1.00 91.31 77 SER A N 1
ATOM 572 C CA . SER A 1 77 ? -5.954 4.843 6.836 1.00 91.31 77 SER A CA 1
ATOM 573 C C . SER A 1 77 ? -6.932 5.845 7.452 1.00 91.31 77 SER A C 1
ATOM 575 O O . SER A 1 77 ? -7.506 5.548 8.495 1.00 91.31 77 SER A O 1
ATOM 577 N N . GLU A 1 78 ? -7.154 7.011 6.846 1.00 91.25 78 GLU A N 1
ATOM 578 C CA . GLU A 1 78 ? -8.144 7.984 7.324 1.00 91.25 78 GLU A CA 1
ATOM 579 C C . GLU A 1 78 ? -9.567 7.579 6.933 1.00 91.25 78 GLU A C 1
ATOM 581 O O . GLU A 1 78 ? -10.504 7.796 7.700 1.00 91.25 78 GLU A O 1
ATOM 586 N N . VAL A 1 79 ? -9.716 6.967 5.756 1.00 92.38 79 VAL A N 1
ATOM 587 C CA . VAL A 1 79 ? -11.017 6.586 5.198 1.00 92.38 79 VAL A CA 1
ATOM 588 C C . VAL A 1 79 ? -11.491 5.240 5.743 1.00 92.38 79 VAL A C 1
ATOM 590 O O . VAL A 1 79 ? -12.659 5.095 6.101 1.00 92.38 79 VAL A O 1
ATOM 593 N N . TYR A 1 80 ? -10.625 4.230 5.818 1.00 94.62 80 TYR A N 1
ATOM 594 C CA . TYR A 1 80 ? -11.026 2.893 6.261 1.00 94.62 80 TYR A CA 1
ATOM 595 C C . TYR A 1 80 ? -11.206 2.825 7.784 1.00 94.62 80 TYR A C 1
ATOM 597 O O . TYR A 1 80 ? -10.380 3.318 8.551 1.00 94.62 80 TYR A O 1
ATOM 605 N N . ASP A 1 81 ? -12.269 2.153 8.244 1.00 93.31 81 ASP A N 1
ATOM 606 C CA . ASP A 1 81 ? -12.492 1.894 9.672 1.00 93.31 81 ASP A CA 1
ATOM 607 C C . ASP A 1 81 ? -11.369 1.026 10.263 1.00 93.31 81 ASP A C 1
ATOM 609 O O . ASP A 1 81 ? -11.387 -0.210 10.170 1.00 93.31 81 ASP A O 1
ATOM 613 N N . LYS A 1 82 ? -10.413 1.703 10.914 1.00 90.12 82 LYS A N 1
ATOM 614 C CA . LYS A 1 82 ? -9.203 1.130 11.519 1.00 90.12 82 LYS A CA 1
ATOM 615 C C . LYS A 1 82 ? -9.486 -0.018 12.484 1.00 90.12 82 LYS A C 1
ATOM 617 O O . LYS A 1 82 ? -8.646 -0.900 12.609 1.00 90.12 82 LYS A O 1
ATOM 622 N N . SER A 1 83 ? -10.655 -0.055 13.132 1.00 91.25 83 SER A N 1
ATOM 623 C CA . SER A 1 83 ? -11.008 -1.138 14.065 1.00 91.25 83 SER A CA 1
ATOM 624 C C . SER A 1 83 ? -11.179 -2.498 13.377 1.00 91.25 83 SER A C 1
ATOM 626 O O . SER A 1 83 ? -11.144 -3.541 14.028 1.00 91.25 83 SER A O 1
ATOM 628 N N . THR A 1 84 ? -11.351 -2.492 12.053 1.00 92.25 84 THR A N 1
ATOM 629 C CA . THR A 1 84 ? -11.548 -3.693 11.233 1.00 92.25 84 THR A CA 1
ATOM 630 C C . THR A 1 84 ? -10.371 -4.002 10.315 1.00 92.25 84 THR A C 1
ATOM 632 O O . THR A 1 84 ? -10.422 -4.996 9.595 1.00 92.25 84 THR A O 1
ATOM 635 N N . VAL A 1 85 ? -9.333 -3.163 10.325 1.00 94.12 85 VAL A N 1
ATOM 636 C CA . VAL A 1 85 ? -8.125 -3.312 9.508 1.00 94.12 85 VAL A CA 1
ATOM 637 C C . VAL A 1 85 ? -7.120 -4.175 10.260 1.00 94.12 85 VAL A C 1
ATOM 639 O O . VAL A 1 85 ? -6.926 -4.011 11.462 1.00 94.12 85 VAL A O 1
ATOM 642 N N . LYS A 1 86 ? -6.465 -5.090 9.545 1.00 93.50 86 LYS A N 1
ATOM 643 C CA . LYS A 1 86 ? -5.297 -5.808 10.062 1.00 93.50 86 LYS A CA 1
ATOM 644 C C . LYS A 1 86 ? -4.036 -5.244 9.440 1.00 93.50 86 LYS A C 1
ATOM 646 O O . LYS A 1 86 ? -4.032 -4.910 8.254 1.00 93.50 86 LYS A O 1
ATOM 651 N N . SER A 1 87 ? -2.973 -5.191 10.233 1.00 92.38 87 SER A N 1
ATOM 652 C CA . SER A 1 87 ? -1.722 -4.574 9.815 1.00 92.38 87 SER A CA 1
ATOM 653 C C . SER A 1 87 ? -0.508 -5.380 10.256 1.00 92.38 87 SER A C 1
ATOM 655 O O . SER A 1 87 ? -0.512 -6.002 11.318 1.00 92.38 87 SER A O 1
ATOM 657 N N . PHE A 1 88 ? 0.550 -5.328 9.454 1.00 89.69 88 PHE A N 1
ATOM 658 C CA . PHE A 1 88 ? 1.863 -5.871 9.787 1.00 89.69 88 PHE A CA 1
ATOM 659 C C . PHE A 1 88 ? 2.936 -4.833 9.488 1.00 89.69 88 PHE A C 1
ATOM 661 O O . PHE A 1 88 ? 2.980 -4.301 8.381 1.00 89.69 88 PHE A O 1
ATOM 668 N N . THR A 1 89 ? 3.810 -4.571 10.454 1.00 91.25 89 THR A N 1
ATOM 669 C CA . THR A 1 89 ? 4.879 -3.580 10.325 1.00 91.25 89 THR A CA 1
ATOM 670 C C . THR A 1 89 ? 6.238 -4.265 10.300 1.00 91.25 89 THR A C 1
ATOM 672 O O . THR A 1 89 ? 6.539 -5.094 11.159 1.00 91.25 89 THR A O 1
ATOM 675 N N . ALA A 1 90 ? 7.068 -3.884 9.333 1.00 89.25 90 ALA A N 1
ATOM 676 C CA . ALA A 1 90 ? 8.445 -4.334 9.192 1.00 89.25 90 ALA A CA 1
ATOM 677 C C . ALA A 1 90 ? 9.395 -3.136 9.135 1.00 89.25 90 ALA A C 1
ATOM 679 O O . ALA A 1 90 ? 9.042 -2.078 8.606 1.00 89.25 90 ALA A O 1
ATOM 680 N N . SER A 1 91 ? 10.603 -3.311 9.671 1.00 90.50 91 SER A N 1
ATOM 681 C CA . SER A 1 91 ? 11.674 -2.335 9.498 1.00 90.50 91 SER A CA 1
ATOM 682 C C . SER A 1 91 ? 12.229 -2.404 8.079 1.00 90.50 91 SER A C 1
ATOM 684 O O . SER A 1 91 ? 12.302 -3.465 7.457 1.00 90.50 91 SER A O 1
ATOM 686 N N . VAL A 1 92 ? 12.639 -1.249 7.575 1.00 90.12 92 VAL A N 1
ATOM 687 C CA . VAL A 1 92 ? 13.260 -1.069 6.268 1.00 90.12 92 VAL A CA 1
ATOM 688 C C . VAL A 1 92 ? 14.594 -0.381 6.495 1.00 90.12 92 VAL A C 1
ATOM 690 O O . VAL A 1 92 ? 14.651 0.655 7.152 1.00 90.12 92 VAL A O 1
ATOM 693 N N . SER A 1 93 ? 15.679 -0.952 5.977 1.00 90.31 93 SER A N 1
ATOM 694 C CA . SER A 1 93 ? 17.006 -0.356 6.137 1.00 90.31 93 SER A CA 1
ATOM 695 C C . SER A 1 93 ? 17.145 0.947 5.348 1.00 90.31 93 SER A C 1
ATOM 697 O O . SER A 1 93 ? 16.487 1.136 4.323 1.00 90.31 93 SER A O 1
ATOM 699 N N . GLU A 1 94 ? 18.065 1.810 5.779 1.00 88.81 94 GLU A N 1
ATOM 700 C CA . GLU A 1 94 ? 18.447 3.050 5.081 1.00 88.81 94 GLU A CA 1
ATOM 701 C C . GLU A 1 94 ? 18.765 2.822 3.597 1.00 88.81 94 GLU A C 1
ATOM 703 O O . GLU A 1 94 ? 18.372 3.600 2.737 1.00 88.81 94 GLU A O 1
ATOM 708 N N . VAL A 1 95 ? 19.413 1.697 3.276 1.00 89.06 95 VAL A N 1
ATOM 709 C CA . VAL A 1 95 ? 19.805 1.350 1.907 1.00 89.06 95 VAL A CA 1
ATOM 710 C C . VAL A 1 95 ? 18.581 1.024 1.057 1.00 89.06 95 VAL A C 1
ATOM 712 O O . VAL A 1 95 ? 18.576 1.283 -0.142 1.00 89.06 95 VAL A O 1
ATOM 715 N N . LYS A 1 96 ? 17.547 0.427 1.658 1.00 90.94 96 LYS A N 1
ATOM 716 C CA . LYS A 1 96 ? 16.366 -0.072 0.948 1.00 90.94 96 LYS A CA 1
ATOM 717 C C . LYS A 1 96 ? 15.224 0.939 0.878 1.00 90.94 96 LYS A C 1
ATOM 719 O O . LYS A 1 96 ? 14.438 0.892 -0.065 1.00 90.94 96 LYS A O 1
ATOM 724 N N . PHE A 1 97 ? 15.155 1.871 1.825 1.00 91.44 97 PHE A N 1
ATOM 725 C CA . PHE A 1 97 ? 14.083 2.862 1.906 1.00 91.44 97 PHE A CA 1
ATOM 726 C C . PHE A 1 97 ? 13.947 3.734 0.638 1.00 91.44 97 PHE A C 1
ATOM 728 O O . PHE A 1 97 ? 12.822 3.893 0.161 1.00 91.44 97 PHE A O 1
ATOM 735 N N . PRO A 1 98 ? 15.035 4.217 0.001 1.00 91.56 98 PRO A N 1
ATOM 736 C CA . PRO A 1 98 ? 14.924 4.975 -1.244 1.00 91.56 98 PRO A CA 1
ATOM 737 C C . PRO A 1 98 ? 14.309 4.182 -2.398 1.00 91.56 98 PRO A C 1
ATOM 739 O O . PRO A 1 98 ? 13.527 4.739 -3.162 1.00 91.56 98 PRO A O 1
ATOM 742 N N . TYR A 1 99 ? 14.587 2.877 -2.496 1.00 91.94 99 TYR A N 1
ATOM 743 C CA . TYR A 1 99 ? 13.994 2.021 -3.530 1.00 91.94 99 TYR A CA 1
ATOM 744 C C . TYR A 1 99 ? 12.491 1.802 -3.318 1.00 91.94 99 TYR A C 1
ATOM 746 O O . TYR A 1 99 ? 11.752 1.612 -4.283 1.00 91.94 99 TYR A O 1
ATOM 754 N N . LEU A 1 100 ? 12.015 1.844 -2.069 1.00 91.88 100 LEU A N 1
ATOM 755 C CA . LEU A 1 100 ? 10.580 1.838 -1.777 1.00 91.88 100 LEU A CA 1
ATOM 756 C C . LEU A 1 100 ? 9.915 3.121 -2.279 1.00 91.88 100 LEU A C 1
ATOM 758 O O . LEU A 1 100 ? 8.900 3.052 -2.970 1.00 91.88 100 LEU A O 1
ATOM 762 N N . VAL A 1 101 ? 10.508 4.278 -1.972 1.00 92.94 101 VAL A N 1
ATOM 763 C CA . VAL A 1 101 ? 10.016 5.586 -2.433 1.00 92.94 101 VAL A CA 1
ATOM 764 C C . VAL A 1 101 ? 10.035 5.671 -3.962 1.00 92.94 101 VAL A C 1
ATOM 766 O O . VAL A 1 101 ? 9.059 6.113 -4.567 1.00 92.94 101 VAL A O 1
ATOM 769 N N . GLU A 1 102 ? 11.109 5.199 -4.598 1.00 93.00 102 GLU A N 1
ATOM 770 C CA . GLU A 1 102 ? 11.215 5.108 -6.056 1.00 93.00 102 GLU A CA 1
ATOM 771 C C . GLU A 1 102 ? 10.125 4.202 -6.636 1.00 93.00 102 GLU A C 1
ATOM 773 O O . GLU A 1 102 ? 9.406 4.639 -7.530 1.00 93.00 102 GLU A O 1
ATOM 778 N N . CYS A 1 103 ? 9.917 3.002 -6.073 1.00 92.94 103 CYS A N 1
ATOM 779 C CA . CYS A 1 103 ? 8.861 2.087 -6.515 1.00 92.94 103 CYS A CA 1
ATOM 780 C C . CYS A 1 103 ? 7.484 2.759 -6.528 1.00 92.94 103 CYS A C 1
ATOM 782 O O . CYS A 1 103 ? 6.760 2.704 -7.524 1.00 92.94 103 CYS A O 1
ATOM 784 N N . ILE A 1 104 ? 7.142 3.443 -5.434 1.00 93.31 104 ILE A N 1
ATOM 785 C CA . ILE A 1 104 ? 5.858 4.130 -5.288 1.00 93.31 104 ILE A CA 1
ATOM 786 C C . ILE A 1 104 ? 5.690 5.229 -6.345 1.00 93.31 104 ILE A C 1
ATOM 788 O O . ILE A 1 104 ? 4.624 5.339 -6.951 1.00 93.31 104 ILE A O 1
ATOM 792 N N . ASN A 1 105 ? 6.735 6.022 -6.588 1.00 93.94 105 ASN A N 1
ATOM 793 C CA . ASN A 1 105 ? 6.697 7.121 -7.552 1.00 93.94 105 ASN A CA 1
ATOM 794 C C . ASN A 1 105 ? 6.716 6.643 -9.014 1.00 93.94 105 ASN A C 1
ATOM 796 O O . ASN A 1 105 ? 6.152 7.304 -9.887 1.00 93.94 105 ASN A O 1
ATOM 800 N N . ASP A 1 106 ? 7.333 5.496 -9.295 1.00 94.00 106 ASP A N 1
ATOM 801 C CA . ASP A 1 106 ? 7.476 4.961 -10.650 1.00 94.00 106 ASP A CA 1
ATOM 802 C C . ASP A 1 106 ? 6.290 4.091 -11.102 1.00 94.00 106 ASP A C 1
ATOM 804 O O . ASP A 1 106 ? 6.029 3.996 -12.308 1.00 94.00 106 ASP A O 1
ATOM 808 N N . ALA A 1 107 ? 5.519 3.520 -10.170 1.00 92.12 107 ALA A N 1
ATOM 809 C CA . ALA A 1 107 ? 4.277 2.795 -10.456 1.00 92.12 107 ALA A CA 1
ATOM 810 C C . ALA A 1 107 ? 3.265 3.598 -11.306 1.00 92.12 107 ALA A C 1
ATOM 812 O O . ALA A 1 107 ? 2.885 3.122 -12.382 1.00 92.12 107 ALA A O 1
ATOM 813 N N . PRO A 1 108 ? 2.857 4.831 -10.929 1.00 91.56 108 PRO A N 1
ATOM 814 C CA . PRO A 1 108 ? 1.942 5.635 -11.743 1.00 91.56 108 PRO A CA 1
ATOM 815 C C . PRO A 1 108 ? 2.539 6.056 -13.094 1.00 91.56 108 PRO A C 1
ATOM 817 O O . PRO A 1 108 ? 1.800 6.425 -14.006 1.00 91.56 108 PRO A O 1
ATOM 820 N N . LEU A 1 109 ? 3.862 5.990 -13.250 1.00 90.62 109 LEU A N 1
ATOM 821 C CA . LEU A 1 109 ? 4.554 6.294 -14.502 1.00 90.62 109 LEU A CA 1
ATOM 822 C C . LEU A 1 109 ? 4.692 5.068 -15.419 1.00 90.62 109 LEU A C 1
ATOM 824 O O . LEU A 1 109 ? 5.146 5.218 -16.551 1.00 90.62 109 LEU A O 1
ATOM 828 N N . GLY A 1 110 ? 4.308 3.870 -14.958 1.00 88.56 110 GLY A N 1
ATOM 829 C CA . GLY A 1 110 ? 4.438 2.627 -15.725 1.00 88.56 110 GLY A CA 1
ATOM 830 C C . GLY A 1 110 ? 5.892 2.231 -15.992 1.00 88.56 110 GLY A C 1
ATOM 831 O O . GLY A 1 110 ? 6.182 1.597 -17.003 1.00 88.56 110 GLY A O 1
ATOM 832 N N . LYS A 1 111 ? 6.816 2.650 -15.121 1.00 91.88 111 LYS A N 1
ATOM 833 C CA . LYS A 1 111 ? 8.251 2.353 -15.250 1.00 91.88 111 LYS A CA 1
ATOM 834 C C . LYS A 1 111 ? 8.665 1.055 -14.561 1.00 91.88 111 LYS A C 1
ATOM 836 O O . LYS A 1 111 ? 9.756 0.551 -14.814 1.00 91.88 111 LYS A O 1
ATOM 841 N N . LEU A 1 112 ? 7.807 0.521 -13.697 1.00 88.69 112 LEU A N 1
ATOM 842 C CA . LEU A 1 112 ? 8.041 -0.748 -13.024 1.00 88.69 112 LEU A CA 1
ATOM 843 C C . LEU A 1 112 ? 7.841 -1.914 -14.009 1.00 88.69 112 LEU A C 1
ATOM 845 O O . LEU A 1 112 ? 6.805 -1.968 -14.678 1.00 88.69 112 LEU A O 1
ATOM 849 N N . PRO A 1 113 ? 8.795 -2.858 -14.113 1.00 83.56 113 PRO A N 1
ATOM 850 C CA . PRO A 1 113 ? 8.642 -4.033 -14.964 1.00 83.56 113 PRO A CA 1
ATOM 851 C C . PRO A 1 113 ? 7.364 -4.808 -14.634 1.00 83.56 113 PRO A C 1
ATOM 853 O O . PRO A 1 113 ? 7.072 -5.050 -13.467 1.00 83.56 113 PRO A O 1
ATOM 856 N N . GLU A 1 114 ? 6.616 -5.202 -15.667 1.00 82.12 114 GLU A N 1
ATOM 857 C CA . GLU A 1 114 ? 5.373 -5.992 -15.563 1.00 82.12 114 GLU A CA 1
ATOM 858 C C . GLU A 1 114 ? 4.218 -5.334 -14.781 1.00 82.12 114 GLU A C 1
ATOM 860 O O . GLU A 1 114 ? 3.137 -5.916 -14.696 1.00 82.12 114 GLU A O 1
ATOM 865 N N . PHE A 1 115 ? 4.387 -4.105 -14.284 1.00 86.50 115 PHE A N 1
ATOM 866 C CA . PHE A 1 115 ? 3.342 -3.351 -13.599 1.00 86.50 115 PHE A CA 1
ATOM 867 C C . PHE A 1 115 ? 2.745 -2.295 -14.535 1.00 86.50 115 PHE A C 1
ATOM 869 O O . PHE A 1 115 ? 3.454 -1.508 -15.164 1.00 86.50 115 PHE A O 1
ATOM 876 N N . SER A 1 116 ? 1.418 -2.262 -14.639 1.00 86.31 116 SER A N 1
ATOM 877 C CA . SER A 1 116 ? 0.739 -1.297 -15.504 1.00 86.31 116 SER A CA 1
ATOM 878 C C . SER A 1 116 ? 0.503 0.018 -14.770 1.00 86.31 116 SER A C 1
ATOM 880 O O . SER A 1 116 ? 0.108 0.029 -13.607 1.00 86.31 116 SER A O 1
ATOM 882 N N . SER A 1 117 ? 0.613 1.143 -15.477 1.00 88.38 117 SER A N 1
ATOM 883 C CA . SER A 1 117 ? 0.120 2.422 -14.958 1.00 88.38 117 SER A CA 1
ATOM 884 C C . SER A 1 117 ? -1.408 2.475 -14.861 1.00 88.38 117 SER A C 1
ATOM 886 O O . SER A 1 117 ? -1.931 3.407 -14.267 1.00 88.38 117 SER A O 1
ATOM 888 N N . ASN A 1 118 ? -2.143 1.505 -15.416 1.00 86.50 118 ASN A N 1
ATOM 889 C CA . ASN A 1 118 ? -3.601 1.443 -15.324 1.00 86.50 118 ASN A CA 1
ATOM 890 C C . ASN A 1 118 ? -4.045 0.365 -14.338 1.00 86.50 118 ASN A C 1
ATOM 892 O O . ASN A 1 118 ? -3.629 -0.791 -14.435 1.00 86.50 118 ASN A O 1
ATOM 896 N N . TYR A 1 119 ? -4.958 0.708 -13.437 1.00 85.25 119 TYR A N 1
ATOM 897 C CA . TYR A 1 119 ? -5.568 -0.262 -12.538 1.00 85.25 119 TYR A CA 1
ATOM 898 C C . TYR A 1 119 ? -6.342 -1.367 -13.286 1.00 85.25 119 TYR A C 1
ATOM 900 O O . TYR A 1 119 ? -7.163 -1.101 -14.166 1.00 85.25 119 TYR A O 1
ATOM 908 N N . ASN A 1 120 ? -6.140 -2.623 -12.887 1.00 85.50 120 ASN A N 1
ATOM 909 C CA . ASN A 1 120 ? -6.895 -3.777 -13.361 1.00 85.50 120 ASN A CA 1
ATOM 910 C C . ASN A 1 120 ? -7.204 -4.730 -12.199 1.00 85.50 120 ASN A C 1
ATOM 912 O O . ASN A 1 120 ? -6.301 -5.245 -11.548 1.00 85.50 120 ASN A O 1
ATOM 916 N N . LEU A 1 121 ? -8.488 -5.035 -11.991 1.00 82.44 121 LEU A N 1
ATOM 917 C CA . LEU A 1 121 ? -8.955 -5.891 -10.891 1.00 82.44 121 LEU A CA 1
ATOM 918 C C . LEU A 1 121 ? -8.337 -7.302 -10.882 1.00 82.44 121 LEU A C 1
ATOM 920 O O . LEU A 1 121 ? -8.313 -7.942 -9.835 1.00 82.44 121 LEU A O 1
ATOM 924 N N . LEU A 1 122 ? -7.886 -7.802 -12.036 1.00 78.88 122 LEU A N 1
ATOM 925 C CA . LEU A 1 122 ? -7.374 -9.161 -12.213 1.00 78.88 122 LEU A CA 1
ATOM 926 C C . LEU A 1 122 ? -5.847 -9.234 -12.259 1.00 78.88 122 LEU A C 1
ATOM 928 O O . LEU A 1 122 ? -5.293 -10.229 -11.801 1.00 78.88 122 LEU A O 1
ATOM 932 N N . THR A 1 123 ? -5.194 -8.234 -12.856 1.00 80.19 123 THR A N 1
ATOM 933 C CA . THR A 1 123 ? -3.769 -8.312 -13.226 1.00 80.19 123 THR A CA 1
ATOM 934 C C . THR A 1 123 ? -2.929 -7.108 -12.800 1.00 80.19 123 THR A C 1
ATOM 936 O O . THR A 1 123 ? -1.742 -7.096 -13.099 1.00 80.19 123 THR A O 1
ATOM 939 N N . ASN A 1 124 ? -3.528 -6.065 -12.216 1.00 86.31 124 ASN A N 1
ATOM 940 C CA . ASN A 1 124 ? -2.812 -4.868 -11.765 1.00 86.31 124 ASN A CA 1
ATOM 941 C C . ASN A 1 124 ? -3.617 -4.126 -10.683 1.00 86.31 124 ASN A C 1
ATOM 943 O O . ASN A 1 124 ? -4.174 -3.051 -10.922 1.00 86.31 124 ASN A O 1
ATOM 947 N N . ASN A 1 125 ? -3.765 -4.751 -9.518 1.00 88.25 125 ASN A N 1
ATOM 948 C CA . ASN A 1 125 ? -4.595 -4.264 -8.417 1.00 88.25 125 ASN A CA 1
ATOM 949 C C . ASN A 1 125 ? -3.756 -3.850 -7.189 1.00 88.25 125 ASN A C 1
ATOM 951 O O . ASN A 1 125 ? -2.529 -3.772 -7.232 1.00 88.25 125 ASN A O 1
ATOM 955 N N . CYS A 1 126 ? -4.431 -3.554 -6.077 1.00 92.31 126 CYS A N 1
ATOM 956 C CA . CYS A 1 126 ? -3.799 -3.080 -4.846 1.00 92.31 126 CYS A CA 1
ATOM 957 C C . CYS A 1 126 ? -2.804 -4.084 -4.234 1.00 92.31 126 CYS A C 1
ATOM 959 O O . CYS A 1 126 ? -1.790 -3.684 -3.669 1.00 92.31 126 CYS A O 1
ATOM 961 N N . ILE A 1 127 ? -3.059 -5.388 -4.384 1.00 89.94 127 ILE A N 1
ATOM 962 C CA . ILE A 1 127 ? -2.156 -6.445 -3.918 1.00 89.94 127 ILE A CA 1
ATOM 963 C C . ILE A 1 127 ? -0.900 -6.479 -4.785 1.00 89.94 127 ILE A C 1
ATOM 965 O O . ILE A 1 127 ? 0.202 -6.570 -4.247 1.00 89.94 127 ILE A O 1
ATOM 969 N N . ASP A 1 128 ? -1.053 -6.385 -6.107 1.00 89.12 128 ASP A N 1
ATOM 970 C CA . ASP A 1 128 ? 0.076 -6.400 -7.044 1.00 89.12 128 ASP A CA 1
ATOM 971 C C . ASP A 1 128 ? 1.018 -5.224 -6.778 1.00 89.12 128 ASP A C 1
ATOM 973 O O . ASP A 1 128 ? 2.235 -5.402 -6.732 1.00 89.12 128 ASP A O 1
ATOM 977 N N . PHE A 1 129 ? 0.454 -4.044 -6.507 1.00 92.12 129 PHE A N 1
ATOM 978 C CA . PHE A 1 129 ? 1.218 -2.848 -6.160 1.00 92.12 129 PHE A CA 1
ATOM 979 C C . PHE A 1 129 ? 2.044 -3.042 -4.885 1.00 92.12 129 PHE A C 1
ATOM 981 O O . PHE A 1 129 ? 3.269 -2.916 -4.908 1.00 92.12 129 PHE A O 1
ATOM 988 N N . VAL A 1 130 ? 1.383 -3.418 -3.785 1.00 92.06 130 VAL A N 1
ATOM 989 C CA . VAL A 1 130 ? 2.041 -3.607 -2.485 1.00 92.06 130 VAL A CA 1
ATOM 990 C C . VAL A 1 130 ? 3.133 -4.669 -2.595 1.00 92.06 130 VAL A C 1
ATOM 992 O O . VAL A 1 130 ? 4.246 -4.469 -2.124 1.00 92.06 130 VAL A O 1
ATOM 995 N N . ARG A 1 131 ? 2.866 -5.781 -3.281 1.00 88.56 131 ARG A N 1
ATOM 996 C CA . ARG A 1 131 ? 3.865 -6.837 -3.485 1.00 88.56 131 ARG A CA 1
ATOM 997 C C . ARG A 1 131 ? 5.062 -6.383 -4.287 1.00 88.56 131 ARG A C 1
ATOM 999 O O . ARG A 1 131 ? 6.178 -6.704 -3.899 1.00 88.56 131 ARG A O 1
ATOM 1006 N N . THR A 1 132 ? 4.823 -5.672 -5.386 1.00 88.94 132 THR A N 1
ATOM 1007 C CA . THR A 1 132 ? 5.893 -5.182 -6.255 1.00 88.94 132 THR A CA 1
ATOM 1008 C C . THR A 1 132 ? 6.860 -4.329 -5.444 1.00 88.94 132 THR A C 1
ATOM 1010 O O . THR A 1 132 ? 8.065 -4.555 -5.505 1.00 88.94 132 THR A O 1
ATOM 1013 N N . CYS A 1 133 ? 6.343 -3.435 -4.599 1.00 90.94 133 CYS A N 1
ATOM 1014 C CA . CYS A 1 133 ? 7.190 -2.605 -3.750 1.00 90.94 133 CYS A CA 1
ATOM 1015 C C . CYS A 1 133 ? 7.771 -3.333 -2.527 1.00 90.94 133 CYS A C 1
ATOM 1017 O O . CYS A 1 133 ? 8.871 -3.002 -2.109 1.00 90.94 133 CYS A O 1
ATOM 1019 N N . LEU A 1 134 ? 7.116 -4.349 -1.962 1.00 88.56 134 LEU A N 1
ATOM 1020 C CA . LEU A 1 134 ? 7.721 -5.167 -0.897 1.00 88.56 134 LEU A CA 1
ATOM 1021 C C . LEU A 1 134 ? 8.829 -6.093 -1.413 1.00 88.56 134 LEU A C 1
ATOM 1023 O O . LEU A 1 134 ? 9.766 -6.405 -0.677 1.00 88.56 134 LEU A O 1
ATOM 1027 N N . ASP A 1 135 ? 8.737 -6.544 -2.664 1.00 85.75 135 ASP A N 1
ATOM 1028 C CA . ASP A 1 135 ? 9.764 -7.377 -3.287 1.00 85.75 135 ASP A CA 1
ATOM 1029 C C . ASP A 1 135 ? 11.065 -6.577 -3.520 1.00 85.75 135 ASP A C 1
ATOM 1031 O O . ASP A 1 135 ? 12.142 -7.161 -3.426 1.00 85.75 135 ASP A O 1
ATOM 1035 N N . THR A 1 136 ? 11.017 -5.244 -3.704 1.00 83.69 136 THR A N 1
ATOM 1036 C CA . THR A 1 136 ? 12.242 -4.405 -3.756 1.00 83.69 136 THR A CA 1
ATOM 1037 C C . THR A 1 136 ? 12.989 -4.360 -2.415 1.00 83.69 136 THR A C 1
ATOM 1039 O O . THR A 1 136 ? 14.213 -4.166 -2.368 1.00 83.69 136 THR A O 1
ATOM 1042 N N . LEU A 1 137 ? 12.261 -4.590 -1.318 1.00 83.56 137 LEU A N 1
ATOM 1043 C CA . LEU A 1 137 ? 12.766 -4.583 0.052 1.00 83.56 137 LEU A CA 1
ATOM 1044 C C . LEU A 1 137 ? 13.322 -5.936 0.513 1.00 83.56 137 LEU A C 1
ATOM 1046 O O . LEU A 1 137 ? 13.782 -6.035 1.646 1.00 83.56 137 LEU A O 1
ATOM 1050 N N . ASP A 1 138 ? 13.258 -6.979 -0.321 1.00 80.00 138 ASP A N 1
ATOM 1051 C CA . ASP A 1 138 ? 13.575 -8.365 0.058 1.00 80.00 138 ASP A CA 1
ATOM 1052 C C . ASP A 1 138 ? 12.740 -8.891 1.251 1.00 80.00 138 ASP A C 1
ATOM 1054 O O . ASP A 1 138 ? 13.084 -9.895 1.876 1.00 80.00 138 ASP A O 1
ATOM 1058 N N . LEU A 1 139 ? 11.597 -8.258 1.552 1.00 72.81 139 LEU A N 1
ATOM 1059 C CA . LEU A 1 139 ? 10.691 -8.669 2.636 1.00 72.81 139 LEU A CA 1
ATOM 1060 C C . LEU A 1 139 ? 9.802 -9.862 2.251 1.00 72.81 139 LEU A C 1
ATOM 1062 O O . LEU A 1 139 ? 9.044 -10.372 3.073 1.00 72.81 139 LEU A O 1
ATOM 1066 N N . GLY A 1 140 ? 9.902 -10.337 1.007 1.00 67.00 140 GLY A N 1
ATOM 1067 C CA . GLY A 1 140 ? 9.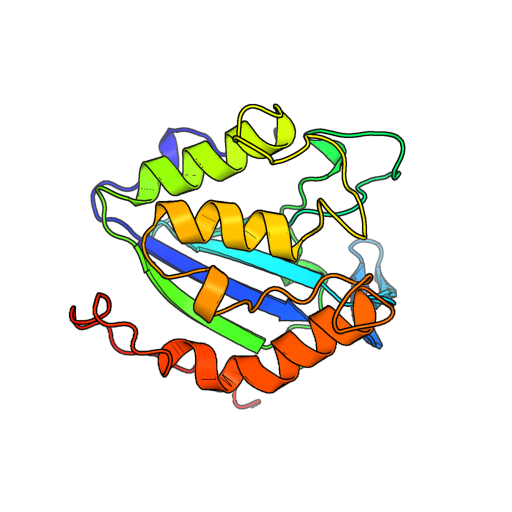133 -11.473 0.513 1.00 67.00 140 GLY A CA 1
ATOM 1068 C C . GLY A 1 140 ? 7.651 -11.139 0.380 1.00 67.00 140 GLY A C 1
ATOM 1069 O O . GLY A 1 140 ? 6.808 -11.857 0.923 1.00 67.00 140 GLY A O 1
ATOM 1070 N N . GLY A 1 141 ? 7.320 -10.090 -0.382 1.00 64.44 141 GLY A N 1
ATOM 1071 C CA . GLY A 1 141 ? 5.940 -9.663 -0.630 1.00 64.44 141 GLY A CA 1
ATOM 1072 C C . GLY A 1 141 ? 5.055 -10.806 -1.133 1.00 64.44 141 GLY A C 1
ATOM 1073 O O . GLY A 1 141 ? 3.899 -10.917 -0.739 1.00 64.44 141 GLY A O 1
ATOM 1074 N N . LYS A 1 142 ? 5.616 -11.740 -1.911 1.00 63.22 142 LYS A N 1
ATOM 1075 C CA . LYS A 1 142 ? 4.920 -12.961 -2.369 1.00 63.22 142 LYS A CA 1
ATOM 1076 C C . LYS A 1 142 ? 4.546 -13.950 -1.254 1.00 63.22 142 LYS A C 1
ATOM 1078 O O . LYS A 1 142 ? 3.629 -14.742 -1.450 1.00 63.22 142 LYS A O 1
ATOM 1083 N N . SER A 1 143 ? 5.269 -13.934 -0.135 1.00 64.00 143 SER A N 1
ATOM 1084 C CA . SER A 1 143 ? 5.040 -14.782 1.043 1.00 64.00 143 SER A CA 1
ATOM 1085 C C . SER A 1 143 ? 3.995 -14.167 1.976 1.00 64.00 143 SER A C 1
ATOM 1087 O O . SER A 1 143 ? 3.105 -14.868 2.449 1.00 64.00 143 SER A O 1
ATOM 1089 N N . MET A 1 144 ? 4.069 -12.845 2.182 1.00 67.00 144 MET A N 1
ATOM 1090 C CA . MET A 1 144 ? 3.114 -12.096 3.009 1.00 67.00 144 MET A CA 1
ATOM 1091 C C . MET A 1 144 ? 1.770 -11.909 2.298 1.00 67.00 144 MET A C 1
ATOM 1093 O O . MET A 1 144 ? 0.724 -12.092 2.899 1.00 67.00 144 MET A O 1
ATOM 1097 N N . LEU A 1 145 ? 1.777 -11.621 0.997 1.00 72.00 145 LEU A N 1
ATOM 1098 C CA . LEU A 1 145 ? 0.571 -11.484 0.183 1.00 72.00 145 LEU A CA 1
ATOM 1099 C C . LEU A 1 145 ? 0.558 -12.566 -0.907 1.00 72.00 145 LEU A C 1
ATOM 1101 O O . LEU A 1 145 ? 0.948 -12.299 -2.052 1.00 72.00 145 LEU A O 1
ATOM 1105 N N . PRO A 1 146 ? 0.168 -13.817 -0.593 1.00 64.88 146 PRO A N 1
ATOM 1106 C CA . PRO A 1 146 ? 0.166 -14.904 -1.566 1.00 64.88 146 PRO A CA 1
ATOM 1107 C C . PRO A 1 146 ? -0.652 -14.563 -2.819 1.00 64.88 146 PRO A C 1
ATOM 1109 O O . PRO A 1 146 ? -1.721 -13.953 -2.756 1.00 64.88 146 PRO A O 1
ATOM 1112 N N . HIS A 1 147 ? -0.108 -14.922 -3.991 1.00 57.06 147 HIS A N 1
ATOM 1113 C CA . HIS A 1 147 ? -0.748 -14.622 -5.277 1.00 57.06 147 HIS A CA 1
ATOM 1114 C C . HIS A 1 147 ? -1.907 -15.568 -5.471 1.00 57.06 147 HIS A C 1
ATOM 1116 O O . HIS A 1 147 ? -1.722 -16.760 -5.721 1.00 57.06 147 HIS A O 1
ATOM 1122 N N . PHE A 1 148 ? -3.107 -15.027 -5.401 1.00 55.28 148 PHE A N 1
ATOM 1123 C CA . PHE A 1 148 ? -4.260 -15.740 -5.885 1.00 55.28 148 PHE A CA 1
ATOM 1124 C C . PHE A 1 148 ? -4.850 -14.909 -7.011 1.00 55.28 148 PHE A C 1
ATOM 1126 O O . PHE A 1 148 ? -5.487 -13.895 -6.775 1.00 55.28 148 PHE A O 1
ATOM 1133 N N . THR A 1 149 ? -4.610 -15.296 -8.259 1.00 51.69 149 THR A N 1
ATOM 1134 C CA . THR A 1 149 ? -5.262 -14.606 -9.372 1.00 51.69 149 THR A CA 1
ATOM 1135 C C . THR A 1 149 ? -6.754 -14.931 -9.367 1.00 51.69 149 THR A C 1
ATOM 1137 O O . THR A 1 149 ? -7.130 -16.078 -9.070 1.00 51.69 149 THR A O 1
ATOM 1140 N N . PRO A 1 150 ? -7.625 -13.989 -9.774 1.00 47.06 150 PRO A N 1
ATOM 1141 C CA . PRO A 1 150 ? -9.047 -14.284 -9.904 1.00 47.06 150 PRO A CA 1
ATOM 1142 C C . PRO A 1 150 ? -9.394 -15.218 -11.090 1.00 47.06 150 PRO A C 1
ATOM 1144 O O . PRO A 1 150 ? -10.562 -15.490 -11.336 1.00 47.06 150 PRO A O 1
ATOM 1147 N N . ASN A 1 151 ? -8.384 -15.728 -11.811 1.00 47.00 151 ASN A N 1
ATOM 1148 C CA . ASN A 1 151 ? -8.508 -16.755 -12.855 1.00 47.00 151 ASN A CA 1
ATOM 1149 C C . ASN A 1 151 ? -7.855 -18.099 -12.463 1.00 47.00 151 ASN A C 1
ATOM 1151 O O . ASN A 1 151 ? -7.686 -18.966 -13.317 1.00 47.00 151 ASN A O 1
ATOM 1155 N N . GLY A 1 152 ? -7.466 -18.277 -11.194 1.00 56.19 152 GLY A N 1
ATOM 1156 C CA . GLY A 1 152 ? -6.835 -19.510 -10.707 1.00 56.19 152 GLY A CA 1
ATOM 1157 C C . GLY A 1 152 ? -7.449 -20.026 -9.409 1.00 56.19 152 GLY A C 1
ATOM 1158 O O . GLY A 1 152 ? -8.028 -21.107 -9.387 1.00 56.19 152 GLY A O 1
ATOM 1159 N N . ASN A 1 153 ? -7.353 -19.240 -8.333 1.00 54.50 153 ASN A N 1
ATOM 1160 C CA . ASN A 1 153 ? -7.657 -19.705 -6.970 1.00 54.50 153 ASN A CA 1
ATOM 1161 C C . ASN A 1 153 ? -8.880 -19.025 -6.328 1.00 54.50 153 ASN A C 1
ATOM 1163 O O . ASN A 1 153 ? -9.458 -19.567 -5.388 1.00 54.50 153 ASN A O 1
ATOM 1167 N N . PHE A 1 154 ? -9.304 -17.864 -6.834 1.00 59.97 154 PHE A N 1
ATOM 1168 C CA . PHE A 1 154 ? -10.520 -17.174 -6.392 1.00 59.97 154 PHE A CA 1
ATOM 1169 C C . PHE A 1 154 ? -11.323 -16.695 -7.589 1.00 59.97 154 PHE A C 1
ATOM 1171 O O . PHE A 1 154 ? -10.788 -16.544 -8.673 1.00 59.97 154 PHE A O 1
ATOM 1178 N N . ASN A 1 155 ? -12.614 -16.447 -7.391 1.00 69.56 155 ASN A N 1
ATOM 1179 C CA . ASN A 1 155 ? -13.519 -15.977 -8.441 1.00 69.56 155 ASN A CA 1
ATOM 1180 C C . ASN A 1 155 ? -13.776 -14.458 -8.384 1.00 69.56 155 ASN A C 1
ATOM 1182 O O . ASN A 1 155 ? -14.616 -13.953 -9.125 1.00 69.56 155 ASN A O 1
ATOM 1186 N N . SER A 1 156 ? -13.113 -13.732 -7.476 1.00 81.19 156 SER A N 1
ATOM 1187 C CA . SER A 1 156 ? -13.167 -12.270 -7.385 1.00 81.19 156 SER A CA 1
ATOM 1188 C C . SER A 1 156 ? -11.992 -11.715 -6.574 1.00 81.19 156 SER A C 1
ATOM 1190 O O . SER A 1 156 ? -11.438 -12.406 -5.716 1.00 81.19 156 SER A O 1
ATOM 1192 N N . LEU A 1 157 ? -11.660 -10.438 -6.805 1.00 82.75 157 LEU A N 1
ATOM 1193 C CA . LEU A 1 157 ? -10.698 -9.687 -5.989 1.00 82.75 157 LEU A CA 1
ATOM 1194 C C . LEU A 1 157 ? -11.118 -9.641 -4.507 1.00 82.75 157 LEU A C 1
ATOM 1196 O O . LEU A 1 157 ? -10.268 -9.747 -3.632 1.00 82.75 157 LEU A O 1
ATOM 1200 N N . ALA A 1 158 ? -12.425 -9.580 -4.225 1.00 86.69 158 ALA A N 1
ATOM 1201 C CA . ALA A 1 158 ? -12.945 -9.557 -2.858 1.00 86.69 158 ALA A CA 1
ATOM 1202 C C . ALA A 1 158 ? -12.536 -10.792 -2.049 1.00 86.69 158 ALA A C 1
ATOM 1204 O O . ALA A 1 158 ? -11.958 -10.670 -0.977 1.00 86.69 158 ALA A O 1
ATOM 1205 N N . LYS A 1 159 ? -12.747 -11.996 -2.597 1.00 86.12 159 LYS A N 1
ATOM 1206 C CA . LYS A 1 159 ? -12.359 -13.232 -1.900 1.00 86.12 159 LYS A CA 1
ATOM 1207 C C . LYS A 1 159 ? -10.849 -13.360 -1.732 1.00 86.12 159 LYS A C 1
ATOM 1209 O O . LYS A 1 159 ? -10.389 -13.917 -0.741 1.00 86.12 159 LYS A O 1
ATOM 1214 N N . LEU A 1 160 ? -10.093 -12.858 -2.705 1.00 85.50 160 LEU A N 1
ATOM 1215 C CA . LEU A 1 160 ? -8.639 -12.796 -2.630 1.00 85.50 160 LEU A CA 1
ATOM 1216 C C . LEU A 1 160 ? -8.184 -11.891 -1.468 1.00 85.50 160 LEU A C 1
ATOM 1218 O O . LEU A 1 160 ? -7.318 -12.293 -0.691 1.00 85.50 160 LEU A O 1
ATOM 1222 N N . ILE A 1 161 ? -8.766 -10.699 -1.327 1.00 89.25 161 ILE A N 1
ATOM 1223 C CA . ILE A 1 161 ? -8.445 -9.773 -0.232 1.00 89.25 161 ILE A CA 1
ATOM 1224 C C . ILE A 1 161 ? -8.889 -10.354 1.113 1.00 89.25 161 ILE A C 1
ATOM 1226 O O . ILE A 1 161 ? -8.094 -10.373 2.050 1.00 89.25 161 ILE A O 1
ATOM 1230 N N . ASP A 1 162 ? -10.095 -10.917 1.193 1.00 90.62 162 ASP A N 1
ATOM 1231 C CA . ASP A 1 162 ? -10.597 -11.575 2.403 1.00 90.62 162 ASP A CA 1
ATOM 1232 C C . ASP A 1 162 ? -9.675 -12.725 2.835 1.00 90.62 162 ASP A C 1
ATOM 1234 O O . ASP A 1 162 ? -9.357 -12.866 4.014 1.00 90.62 162 ASP A O 1
ATOM 1238 N N . LYS A 1 163 ? -9.145 -13.505 1.883 1.00 88.00 163 LYS A N 1
ATOM 1239 C CA . LYS A 1 163 ? -8.175 -14.555 2.208 1.00 88.00 163 LYS A CA 1
ATOM 1240 C C . LYS A 1 163 ? -6.875 -13.990 2.775 1.00 88.00 163 LYS A C 1
ATOM 1242 O O . LYS A 1 163 ? -6.336 -14.559 3.722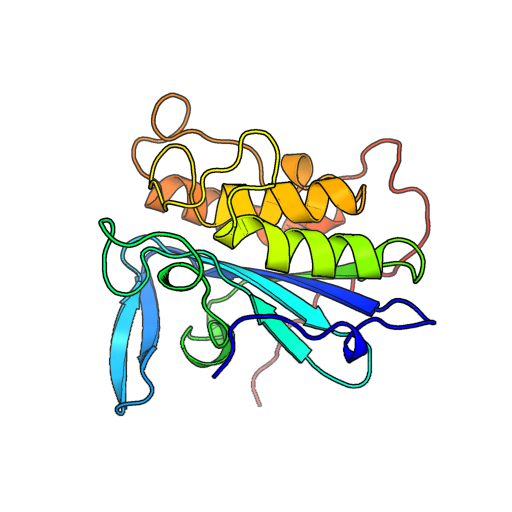 1.00 88.00 163 LYS A O 1
ATOM 1247 N N . ASN A 1 164 ? -6.362 -12.903 2.198 1.00 86.69 164 ASN A N 1
ATOM 1248 C CA . ASN A 1 164 ? -5.174 -12.229 2.722 1.00 86.69 164 ASN A CA 1
ATOM 1249 C C . ASN A 1 164 ? -5.431 -11.709 4.143 1.00 86.69 164 ASN A C 1
ATOM 1251 O O . ASN A 1 164 ? -4.611 -11.947 5.029 1.00 86.69 164 ASN A O 1
ATOM 1255 N N . PHE A 1 165 ? -6.603 -11.116 4.385 1.00 89.88 165 PHE A N 1
ATOM 1256 C CA . PHE A 1 165 ? -7.053 -10.676 5.706 1.00 89.88 165 PHE A CA 1
ATOM 1257 C C . PHE A 1 165 ? -7.070 -11.816 6.739 1.00 89.88 165 PHE A C 1
ATOM 1259 O O . PHE A 1 165 ? -6.578 -11.657 7.860 1.00 89.88 165 PHE A O 1
ATOM 1266 N N . ASP A 1 166 ? -7.580 -12.991 6.369 1.00 89.88 166 ASP A N 1
ATOM 1267 C CA . ASP A 1 166 ? -7.608 -14.163 7.253 1.00 89.88 166 ASP A CA 1
ATOM 1268 C C . ASP A 1 166 ? -6.201 -14.658 7.621 1.00 89.88 166 ASP A C 1
ATOM 1270 O O . ASP A 1 166 ? -5.999 -15.235 8.688 1.00 89.88 166 ASP A O 1
ATOM 1274 N N . THR A 1 167 ? -5.214 -14.436 6.749 1.00 85.25 167 THR A N 1
ATOM 1275 C CA . THR A 1 167 ? -3.821 -14.850 6.977 1.00 85.25 167 THR A CA 1
ATOM 1276 C C . THR A 1 167 ? -2.948 -13.784 7.633 1.00 85.25 167 THR A C 1
ATOM 1278 O O . THR A 1 167 ? -1.837 -14.113 8.049 1.00 85.25 167 THR A O 1
ATOM 1281 N N . ALA A 1 168 ? -3.434 -12.544 7.756 1.00 85.25 168 ALA A N 1
ATOM 1282 C CA . ALA A 1 168 ? -2.622 -11.391 8.145 1.00 85.25 168 ALA A CA 1
ATOM 1283 C C . ALA A 1 168 ? -1.965 -11.512 9.522 1.00 85.25 168 ALA A C 1
ATOM 1285 O O . ALA A 1 168 ? -0.832 -11.072 9.706 1.00 85.25 168 ALA A O 1
ATOM 1286 N N . ASP A 1 169 ? -2.605 -12.226 10.449 1.00 84.06 169 ASP A N 1
ATOM 1287 C CA . ASP A 1 169 ? -2.057 -12.477 11.788 1.00 84.06 169 ASP A CA 1
ATOM 1288 C C . ASP A 1 169 ? -0.770 -13.333 11.757 1.00 84.06 169 ASP A C 1
ATOM 1290 O O . ASP A 1 169 ? -0.053 -13.420 12.750 1.00 84.06 169 ASP A O 1
ATOM 1294 N N . ASN A 1 170 ? -0.459 -13.966 10.617 1.00 81.00 170 ASN A N 1
ATOM 1295 C CA . ASN A 1 170 ? 0.690 -14.854 10.441 1.00 81.00 170 ASN A CA 1
ATOM 1296 C C . ASN A 1 170 ? 1.790 -14.294 9.528 1.00 81.00 170 ASN A C 1
ATOM 1298 O O . ASN A 1 170 ? 2.792 -14.981 9.331 1.00 81.00 170 ASN A O 1
ATOM 1302 N N . TRP A 1 171 ? 1.658 -13.086 8.970 1.00 76.44 171 TRP A N 1
ATOM 1303 C CA . TRP A 1 171 ? 2.637 -12.556 8.003 1.00 76.44 171 TRP A CA 1
ATOM 1304 C C . TRP A 1 171 ? 4.057 -12.420 8.578 1.00 76.44 171 TRP A C 1
ATOM 1306 O O . TRP A 1 171 ? 5.032 -12.636 7.862 1.00 76.44 171 TRP A O 1
ATOM 1316 N N . GLY A 1 172 ? 4.188 -12.191 9.889 1.00 65.00 172 GLY A N 1
ATOM 1317 C CA . GLY A 1 172 ? 5.477 -12.187 10.595 1.00 65.00 172 GLY A CA 1
ATOM 1318 C C . GLY A 1 172 ? 6.086 -13.570 10.861 1.00 65.00 172 GLY A C 1
ATOM 1319 O O . GLY A 1 172 ? 7.256 -13.662 11.220 1.00 65.00 172 GLY A O 1
ATOM 1320 N N . ASN A 1 173 ? 5.322 -14.651 10.668 1.00 63.38 173 ASN A N 1
ATOM 1321 C CA . ASN A 1 173 ? 5.770 -16.031 10.900 1.00 63.38 173 ASN A CA 1
ATOM 1322 C C . ASN A 1 173 ? 6.306 -16.703 9.625 1.00 63.38 173 ASN A C 1
ATOM 1324 O O . ASN A 1 173 ? 6.859 -17.805 9.688 1.00 63.38 173 ASN A O 1
ATOM 1328 N N . CYS A 1 174 ? 6.161 -16.047 8.469 1.00 52.28 174 CYS A N 1
ATOM 1329 C CA . CYS A 1 174 ? 6.644 -16.487 7.164 1.00 52.28 174 CYS A CA 1
ATOM 1330 C C . CYS A 1 174 ? 8.178 -16.399 7.079 1.00 52.28 174 CYS A C 1
ATOM 1332 O O . CYS A 1 174 ? 8.752 -15.575 6.373 1.00 52.28 174 CYS A O 1
ATOM 1334 N N . SER A 1 175 ? 8.857 -17.276 7.810 1.00 42.59 175 SER A N 1
ATOM 1335 C CA . SER A 1 175 ? 10.310 -17.427 7.837 1.00 42.59 175 SER A CA 1
ATOM 1336 C C . SER A 1 175 ? 10.802 -18.128 6.565 1.00 42.59 175 SER A C 1
ATOM 1338 O O . SER A 1 175 ? 11.115 -19.316 6.545 1.00 42.59 175 SER A O 1
ATOM 1340 N N . GLY A 1 176 ? 10.877 -17.374 5.466 1.00 39.19 176 GLY A N 1
ATOM 1341 C CA . GLY A 1 176 ? 11.734 -17.738 4.339 1.00 39.19 176 GLY A CA 1
ATOM 1342 C C . GLY A 1 176 ? 13.212 -17.726 4.768 1.00 39.19 176 GLY A C 1
ATOM 1343 O O . GLY A 1 176 ? 13.569 -17.012 5.709 1.00 39.19 176 GLY A O 1
ATOM 1344 N N . PRO A 1 177 ? 14.106 -18.471 4.090 1.00 37.78 177 PRO A N 1
ATOM 1345 C CA . PRO A 1 177 ? 15.509 -18.628 4.497 1.00 37.78 177 PRO A CA 1
ATOM 1346 C C . PRO A 1 177 ? 16.332 -17.322 4.549 1.00 37.78 177 PRO A C 1
ATOM 1348 O O . PRO A 1 177 ? 17.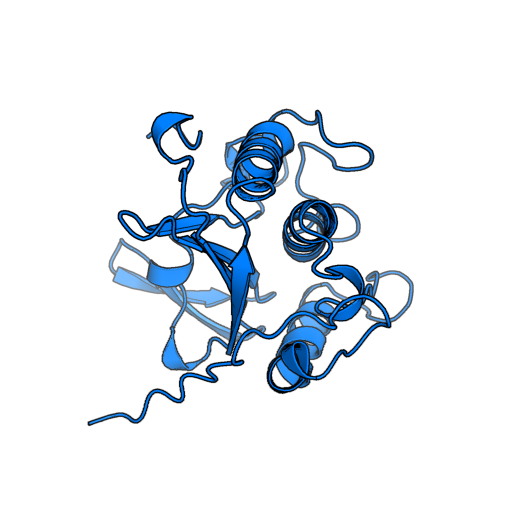460 -17.352 5.034 1.00 37.78 177 PRO A O 1
ATOM 1351 N N . HIS A 1 178 ? 15.777 -16.184 4.112 1.00 41.12 178 HIS A N 1
ATOM 1352 C CA . HIS A 1 178 ? 16.425 -14.868 4.117 1.00 41.12 178 HIS A CA 1
ATOM 1353 C C . HIS A 1 178 ? 15.969 -13.909 5.236 1.00 41.12 178 HIS A C 1
ATOM 1355 O O . HIS A 1 178 ? 16.637 -12.907 5.465 1.00 41.12 178 HIS A O 1
ATOM 1361 N N . LEU A 1 179 ? 14.920 -14.223 6.007 1.00 41.81 179 LEU A N 1
ATOM 1362 C CA . LEU A 1 179 ? 14.431 -13.373 7.112 1.00 41.81 179 LEU A CA 1
ATOM 1363 C C . LEU A 1 179 ? 15.088 -13.730 8.459 1.00 41.81 179 LEU A C 1
ATOM 1365 O O . LEU A 1 179 ? 14.436 -13.824 9.496 1.00 41.81 179 LEU A O 1
ATOM 1369 N N . LYS A 1 180 ? 16.407 -13.960 8.448 1.00 33.28 180 LYS A N 1
ATOM 1370 C CA . LYS A 1 180 ? 17.227 -14.134 9.659 1.00 33.28 180 LYS A CA 1
ATOM 1371 C C . LYS A 1 180 ? 17.996 -12.858 9.999 1.00 33.28 180 LYS A C 1
ATOM 1373 O O . LYS A 1 180 ? 19.197 -12.914 10.228 1.00 33.28 180 LYS A O 1
ATOM 1378 N N . TYR A 1 181 ? 17.322 -11.717 10.067 1.00 36.88 181 TYR A N 1
ATOM 1379 C CA . TYR A 1 181 ? 17.868 -10.569 10.787 1.00 36.88 181 TYR A CA 1
ATOM 1380 C C . TYR A 1 181 ? 16.790 -9.990 11.692 1.00 36.88 181 TYR A C 1
ATOM 1382 O O . TYR A 1 181 ? 15.668 -9.734 11.268 1.00 36.88 181 TYR A O 1
ATOM 1390 N N . GLY A 1 182 ? 17.125 -9.932 12.981 1.00 36.41 182 GLY A N 1
ATOM 1391 C CA . GLY A 1 182 ? 16.197 -9.684 14.070 1.00 36.41 182 GLY A CA 1
ATOM 1392 C C . GLY A 1 182 ? 15.492 -8.341 13.944 1.00 36.41 182 GLY A C 1
ATOM 1393 O O . GLY A 1 182 ? 16.124 -7.292 13.971 1.00 36.41 182 GLY A O 1
ATOM 1394 N N . GLY A 1 183 ? 14.170 -8.392 13.882 1.00 34.00 183 GLY A N 1
ATOM 1395 C CA . GLY A 1 183 ? 13.288 -7.266 14.137 1.00 34.00 183 GLY A CA 1
ATOM 1396 C C . GLY A 1 183 ? 12.078 -7.813 14.874 1.00 34.00 183 GLY A C 1
ATOM 1397 O O . GLY A 1 183 ? 11.414 -8.717 14.371 1.00 34.00 183 GLY A O 1
ATOM 1398 N N . LEU A 1 184 ? 11.842 -7.341 16.099 1.00 36.84 184 LEU A N 1
ATOM 1399 C CA . LEU A 1 184 ? 10.661 -7.705 16.874 1.00 36.84 184 LEU A CA 1
ATOM 1400 C C . LEU A 1 184 ? 9.397 -7.415 16.054 1.00 36.84 184 LEU A C 1
ATOM 1402 O O . LEU A 1 184 ? 9.127 -6.265 15.714 1.00 36.84 184 LEU A O 1
ATOM 1406 N N . ALA A 1 185 ? 8.607 -8.452 15.782 1.00 37.78 185 ALA A N 1
ATOM 1407 C CA . ALA A 1 185 ? 7.243 -8.300 15.302 1.00 37.78 185 ALA A CA 1
ATOM 1408 C C . ALA A 1 185 ? 6.389 -7.728 16.446 1.00 37.78 185 ALA A C 1
ATOM 1410 O O . ALA A 1 185 ? 6.018 -8.446 17.375 1.00 37.78 185 ALA A O 1
ATOM 1411 N N . PHE A 1 186 ? 6.095 -6.429 16.407 1.00 36.84 186 PHE A N 1
ATOM 1412 C CA . PHE A 1 186 ? 5.111 -5.825 17.302 1.00 36.84 186 PHE A CA 1
ATOM 1413 C C . PHE A 1 186 ? 3.724 -5.958 16.675 1.00 36.84 186 PHE A C 1
ATOM 1415 O O . PHE A 1 186 ? 3.328 -5.158 15.831 1.00 36.84 186 PHE A O 1
ATOM 1422 N N . ILE A 1 187 ? 2.971 -6.968 17.108 1.00 37.59 187 ILE A N 1
ATOM 1423 C CA . ILE A 1 187 ? 1.529 -7.030 16.862 1.00 37.59 187 ILE A CA 1
ATOM 1424 C C . ILE A 1 187 ? 0.883 -6.011 17.811 1.00 37.59 187 ILE A C 1
ATOM 1426 O O . ILE A 1 187 ? 0.757 -6.268 19.009 1.00 37.59 187 ILE A O 1
ATOM 1430 N N . HIS A 1 188 ? 0.519 -4.830 17.307 1.00 33.25 188 HIS A N 1
ATOM 1431 C CA . HIS A 1 188 ? -0.264 -3.867 18.084 1.00 33.25 188 HIS A CA 1
ATOM 1432 C C . HIS A 1 188 ? -1.719 -4.343 18.167 1.00 33.25 188 HIS A C 1
ATOM 1434 O O . HIS A 1 188 ? -2.513 -4.129 17.254 1.00 33.25 188 HIS A O 1
ATOM 1440 N N . PHE A 1 189 ? -2.082 -4.971 19.286 1.00 30.55 189 PHE A N 1
ATOM 1441 C CA . PHE A 1 189 ? -3.479 -5.087 19.693 1.00 30.55 189 PHE A CA 1
ATOM 1442 C C . PHE A 1 189 ? -3.924 -3.741 20.273 1.00 30.55 189 PHE A C 1
ATOM 1444 O O . PHE A 1 189 ? -3.540 -3.380 21.384 1.00 30.55 189 PHE A O 1
ATOM 1451 N N . PHE A 1 190 ? -4.736 -2.988 19.531 1.00 35.44 190 PHE A N 1
ATOM 1452 C CA . PHE A 1 190 ? -5.451 -1.852 20.107 1.00 35.44 190 PHE A CA 1
ATOM 1453 C C . PHE A 1 190 ? -6.556 -2.383 21.026 1.00 35.44 190 PHE A C 1
ATOM 1455 O O . PHE A 1 190 ? -7.567 -2.908 20.565 1.00 35.44 190 PHE A O 1
ATOM 1462 N N . SER A 1 191 ? -6.347 -2.266 22.338 1.00 23.31 191 SER A N 1
ATOM 1463 C CA . SER A 1 191 ? -7.406 -2.438 23.332 1.00 23.31 191 SER A CA 1
ATOM 1464 C C . SER A 1 191 ? -8.196 -1.127 23.431 1.00 23.31 191 SER A C 1
ATOM 1466 O O . SER A 1 191 ? -7.571 -0.082 23.620 1.00 23.31 191 SER A O 1
ATOM 1468 N N . PRO A 1 192 ? -9.534 -1.135 23.313 1.00 39.75 192 PRO A N 1
ATOM 1469 C CA . PRO A 1 192 ? -10.328 0.065 23.531 1.00 39.75 192 PRO A CA 1
ATOM 1470 C C . PRO A 1 192 ? -10.383 0.385 25.034 1.00 39.75 192 PRO A C 1
ATOM 1472 O O . PRO A 1 192 ? -10.619 -0.508 25.854 1.00 39.75 192 PRO A O 1
ATOM 1475 N N . HIS A 1 193 ? -10.164 1.653 25.378 1.00 36.28 193 HIS A N 1
ATOM 1476 C CA . HIS A 1 193 ? -10.577 2.255 26.647 1.00 36.28 193 HIS A CA 1
ATOM 1477 C C . HIS A 1 193 ? -11.723 3.222 26.378 1.00 36.28 193 HIS A C 1
ATOM 1479 O O . HIS A 1 193 ? -11.637 3.947 25.360 1.00 36.28 193 HIS A O 1
#

Organism: NCBI:txid290112